Protein AF-A0A812L1E0-F1 (afdb_monomer)

Structure (mmCIF, N/CA/C/O backbone):
data_AF-A0A812L1E0-F1
#
_entry.id   AF-A0A812L1E0-F1
#
loop_
_atom_site.group_PDB
_atom_site.id
_atom_site.type_symbol
_atom_site.label_atom_id
_atom_site.label_alt_id
_atom_site.label_comp_id
_atom_site.label_asym_id
_atom_site.label_entity_id
_atom_site.label_seq_id
_atom_site.pdbx_PDB_ins_code
_atom_site.Cartn_x
_atom_site.Cartn_y
_atom_site.Cartn_z
_atom_site.occupancy
_atom_site.B_iso_or_equiv
_atom_site.auth_seq_id
_atom_site.auth_comp_id
_atom_site.auth_asym_id
_atom_site.auth_atom_id
_atom_site.pdbx_PDB_model_num
ATOM 1 N N . MET A 1 1 ? 11.751 -14.053 16.772 1.00 55.50 1 MET A N 1
ATOM 2 C CA . MET A 1 1 ? 11.252 -14.972 15.724 1.00 55.50 1 MET A CA 1
ATOM 3 C C . MET A 1 1 ? 11.144 -14.172 14.442 1.00 55.50 1 MET A C 1
ATOM 5 O O . MET A 1 1 ? 10.745 -13.019 14.531 1.00 55.50 1 MET A O 1
ATOM 9 N N . ALA A 1 2 ? 11.546 -14.727 13.298 1.00 67.12 2 ALA A N 1
ATOM 10 C CA . ALA A 1 2 ? 11.309 -14.060 12.019 1.00 67.12 2 ALA A CA 1
ATOM 11 C C . ALA A 1 2 ? 9.790 -14.006 11.755 1.00 67.12 2 ALA A C 1
ATOM 13 O O . ALA A 1 2 ? 9.117 -15.001 12.046 1.00 67.12 2 ALA A O 1
ATOM 14 N N . PRO A 1 3 ? 9.241 -12.879 11.268 1.00 76.25 3 PRO A N 1
ATOM 15 C CA . PRO A 1 3 ? 7.821 -12.790 10.948 1.00 76.25 3 PRO A CA 1
ATOM 16 C C . PRO A 1 3 ? 7.458 -13.806 9.857 1.00 76.25 3 PRO A C 1
ATOM 18 O O . PRO A 1 3 ? 8.212 -14.009 8.904 1.00 76.25 3 PRO A O 1
ATOM 21 N N . SER A 1 4 ? 6.320 -14.484 10.014 1.00 88.31 4 SER A N 1
ATOM 22 C CA . SER A 1 4 ? 5.841 -15.450 9.025 1.00 88.31 4 SER A CA 1
ATOM 23 C C . SER A 1 4 ? 5.121 -14.731 7.889 1.00 88.31 4 SER A C 1
ATOM 25 O O . SER A 1 4 ? 4.101 -14.082 8.117 1.00 88.31 4 SER A O 1
ATOM 27 N N . ILE A 1 5 ? 5.609 -14.909 6.666 1.00 92.44 5 ILE A N 1
ATOM 28 C CA . ILE A 1 5 ? 5.001 -14.340 5.463 1.00 92.44 5 ILE A CA 1
ATOM 29 C C . ILE A 1 5 ? 4.113 -15.408 4.827 1.00 92.44 5 ILE A C 1
ATOM 31 O O . ILE A 1 5 ? 4.592 -16.471 4.427 1.00 92.44 5 ILE A O 1
ATOM 35 N N . GLN A 1 6 ? 2.816 -15.132 4.732 1.00 94.75 6 GLN A N 1
ATOM 36 C CA . GLN A 1 6 ? 1.822 -16.046 4.181 1.00 94.75 6 GLN A CA 1
ATOM 37 C C . GLN A 1 6 ? 1.386 -15.587 2.789 1.00 94.75 6 GLN A C 1
ATOM 39 O O . GLN A 1 6 ? 0.880 -14.482 2.628 1.00 94.75 6 GLN A O 1
ATOM 44 N N . LEU A 1 7 ? 1.515 -16.459 1.789 1.00 95.12 7 LEU A N 1
ATOM 45 C CA . LEU A 1 7 ? 0.927 -16.260 0.463 1.00 95.12 7 LEU A CA 1
ATOM 46 C C . LEU A 1 7 ? -0.574 -16.594 0.519 1.00 95.12 7 LEU A C 1
ATOM 48 O O . LEU A 1 7 ? -0.937 -17.744 0.767 1.00 95.12 7 LEU A O 1
ATOM 52 N N . VAL A 1 8 ? -1.440 -15.597 0.323 1.00 95.69 8 VAL A N 1
ATOM 53 C CA . VAL A 1 8 ? -2.910 -15.721 0.454 1.00 95.69 8 VAL A CA 1
ATOM 54 C C . VAL A 1 8 ? -3.656 -15.693 -0.882 1.00 95.69 8 VAL A C 1
ATOM 56 O O . VAL A 1 8 ? -4.828 -16.055 -0.932 1.00 95.69 8 VAL A O 1
ATOM 59 N N . SER A 1 9 ? -2.989 -15.292 -1.965 1.00 96.25 9 SER A N 1
ATOM 60 C CA . SER A 1 9 ? -3.501 -15.371 -3.338 1.00 96.25 9 SER A CA 1
ATOM 61 C C . SER A 1 9 ? -2.362 -15.680 -4.303 1.00 96.25 9 SER A C 1
ATOM 63 O O . SER A 1 9 ? -1.223 -15.300 -4.040 1.00 96.25 9 SER A O 1
ATOM 65 N N . GLN A 1 10 ? -2.666 -16.368 -5.405 1.00 95.19 10 GLN A N 1
ATOM 66 C CA . GLN A 1 10 ? -1.715 -16.659 -6.487 1.00 95.19 10 GLN A CA 1
ATOM 67 C C . GLN A 1 10 ? -1.853 -15.690 -7.668 1.00 95.19 10 GLN A C 1
ATOM 69 O O . GLN A 1 10 ? -0.870 -15.447 -8.367 1.00 95.19 10 GLN A O 1
ATOM 74 N N . ASP A 1 11 ? -3.048 -15.129 -7.886 1.00 95.38 11 ASP A N 1
ATOM 75 C CA . ASP A 1 11 ? -3.291 -14.127 -8.923 1.00 95.38 11 ASP A CA 1
ATOM 76 C C . ASP A 1 11 ? -4.182 -12.971 -8.406 1.00 95.38 11 ASP A C 1
ATOM 78 O O . ASP A 1 11 ? -5.375 -13.175 -8.171 1.00 95.38 11 ASP A O 1
ATOM 82 N N . PRO A 1 12 ? -3.609 -11.774 -8.166 1.00 95.88 12 PRO A N 1
ATOM 83 C CA . PRO A 1 12 ? -2.172 -11.521 -8.165 1.00 95.88 12 PRO A CA 1
ATOM 84 C C . PRO A 1 12 ? -1.540 -12.304 -7.003 1.00 95.88 12 PRO A C 1
ATOM 86 O O . PRO A 1 12 ? -2.247 -12.793 -6.114 1.00 95.88 12 PRO A O 1
ATOM 89 N N . ARG A 1 13 ? -0.210 -12.435 -6.978 1.00 96.75 13 ARG A N 1
ATOM 90 C CA . ARG A 1 13 ? 0.431 -12.956 -5.769 1.00 96.75 13 ARG A CA 1
ATOM 91 C C . ARG A 1 13 ? 0.270 -11.912 -4.671 1.00 96.75 13 ARG A C 1
ATOM 93 O O . ARG A 1 13 ? 0.619 -10.749 -4.874 1.00 96.75 13 ARG A O 1
ATOM 100 N N . ILE A 1 14 ? -0.310 -12.329 -3.548 1.00 97.38 14 ILE A N 1
ATOM 101 C CA . ILE A 1 14 ? -0.577 -11.465 -2.394 1.00 97.38 14 ILE A CA 1
ATOM 102 C C . ILE A 1 14 ? 0.002 -12.134 -1.165 1.00 97.38 14 ILE A C 1
ATOM 104 O O . ILE A 1 14 ? -0.361 -13.266 -0.841 1.00 97.38 14 ILE A O 1
ATOM 108 N N . TRP A 1 15 ? 0.859 -11.413 -0.459 1.00 96.81 15 TRP A N 1
ATOM 109 C CA . TRP A 1 15 ? 1.434 -11.840 0.801 1.00 96.81 15 TRP A CA 1
ATOM 110 C C . TRP A 1 15 ? 0.885 -11.007 1.942 1.00 96.81 15 TRP A C 1
ATOM 112 O O . TRP A 1 15 ? 0.714 -9.794 1.834 1.00 96.81 15 TRP A O 1
ATOM 122 N N . VAL A 1 16 ? 0.639 -11.678 3.056 1.00 96.75 16 VAL A N 1
ATOM 123 C CA . VAL A 1 16 ? 0.281 -11.055 4.322 1.00 96.75 16 VAL A CA 1
ATOM 124 C C . VAL A 1 16 ? 1.344 -11.433 5.330 1.00 96.75 16 VAL A C 1
ATOM 126 O O . VAL A 1 16 ? 1.721 -12.600 5.443 1.00 96.75 16 VAL A O 1
ATOM 129 N N . THR A 1 17 ? 1.820 -10.443 6.065 1.00 95.62 17 THR A N 1
ATOM 130 C CA . THR A 1 17 ? 2.700 -10.663 7.202 1.00 95.62 17 THR A CA 1
ATOM 131 C C . THR A 1 17 ? 2.174 -9.878 8.390 1.00 95.62 17 THR A C 1
ATOM 133 O O . THR A 1 17 ? 1.859 -8.690 8.292 1.00 95.62 17 THR A O 1
ATOM 136 N N . ASP A 1 18 ? 2.032 -10.575 9.507 1.00 94.69 18 ASP A N 1
ATOM 137 C CA . ASP A 1 18 ? 1.671 -9.985 10.788 1.00 94.69 18 ASP A CA 1
ATOM 138 C C . ASP A 1 18 ? 2.951 -9.771 11.608 1.00 94.69 18 ASP A C 1
ATOM 140 O O . ASP A 1 18 ? 3.995 -10.363 11.324 1.00 94.69 18 ASP A O 1
ATOM 144 N N . ASP A 1 19 ? 2.885 -8.886 12.604 1.00 86.75 19 ASP A N 1
ATOM 145 C CA . ASP A 1 19 ? 3.955 -8.672 13.591 1.00 86.75 19 ASP A CA 1
ATOM 146 C C . ASP A 1 19 ? 5.323 -8.308 12.974 1.00 86.75 19 ASP A C 1
ATOM 148 O O . ASP A 1 19 ? 6.382 -8.502 13.569 1.00 86.75 19 ASP A O 1
ATOM 152 N N . SER A 1 20 ? 5.308 -7.754 11.757 1.00 87.19 20 SER A N 1
ATOM 153 C CA . SER A 1 20 ? 6.511 -7.296 11.049 1.00 87.19 20 SER A CA 1
ATOM 154 C C . SER A 1 20 ? 6.918 -5.882 11.440 1.00 87.19 20 SER A C 1
ATOM 156 O O . SER A 1 20 ? 7.953 -5.398 11.001 1.00 87.19 20 SER A O 1
ATOM 158 N N . VAL A 1 21 ? 6.133 -5.215 12.276 1.00 93.38 21 VAL A N 1
ATOM 159 C CA . VAL A 1 21 ? 6.397 -3.857 12.745 1.00 93.38 21 VAL A CA 1
ATOM 160 C C . VAL A 1 21 ? 6.570 -3.897 14.252 1.00 93.38 21 VAL A C 1
ATOM 162 O O . VAL A 1 21 ? 5.786 -4.548 14.945 1.00 93.38 21 VAL A O 1
ATOM 165 N N . SER A 1 22 ? 7.615 -3.240 14.758 1.00 94.31 22 S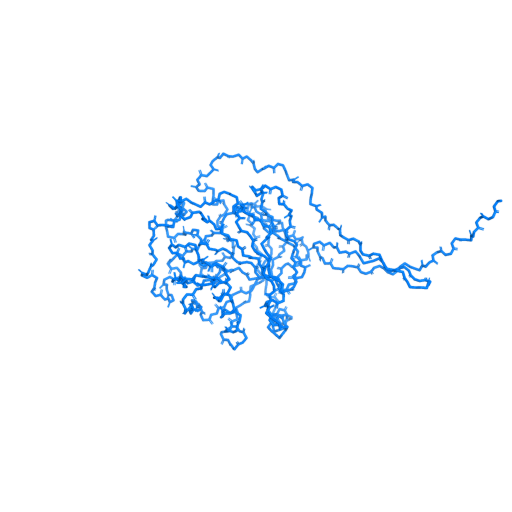ER A N 1
ATOM 166 C CA . SER A 1 22 ? 7.900 -3.238 16.189 1.00 94.31 22 SER A CA 1
ATOM 167 C C . SER A 1 22 ? 6.759 -2.572 16.961 1.00 94.31 22 SER A C 1
ATOM 169 O O . SER A 1 22 ? 6.139 -1.609 16.504 1.00 94.31 22 SER A O 1
ATOM 171 N N . ALA A 1 23 ? 6.469 -3.088 18.157 1.00 95.38 23 ALA A N 1
ATOM 172 C CA . ALA A 1 23 ? 5.446 -2.505 19.023 1.00 95.38 23 ALA A CA 1
ATOM 173 C C . ALA A 1 23 ? 5.760 -1.039 19.365 1.00 95.38 23 ALA A C 1
ATOM 175 O O . ALA A 1 23 ? 4.845 -0.230 19.477 1.00 95.38 23 ALA A O 1
ATOM 176 N N . GLU A 1 24 ? 7.048 -0.707 19.475 1.00 96.44 24 GLU A N 1
ATOM 177 C CA . GLU A 1 24 ? 7.538 0.647 19.722 1.00 96.44 24 GLU A CA 1
ATOM 178 C C . GLU A 1 24 ? 7.195 1.602 18.573 1.00 96.44 24 GLU A C 1
ATOM 180 O O . GLU A 1 24 ? 6.613 2.654 18.822 1.00 96.44 24 GLU A O 1
ATOM 185 N N . PHE A 1 25 ? 7.436 1.210 17.317 1.00 95.44 25 PHE A N 1
ATOM 186 C CA . PHE A 1 25 ? 7.059 2.028 16.160 1.00 95.44 25 PHE A CA 1
ATOM 187 C C . PHE A 1 25 ? 5.541 2.173 16.016 1.00 95.44 25 PHE A C 1
ATOM 189 O O . PHE A 1 25 ? 5.024 3.241 15.702 1.00 95.44 25 PHE A O 1
ATOM 196 N N . LEU A 1 26 ? 4.784 1.106 16.286 1.00 96.56 26 LEU A N 1
ATOM 197 C CA . LEU A 1 26 ? 3.323 1.194 16.290 1.00 96.56 26 LEU A CA 1
ATOM 198 C C . LEU A 1 26 ? 2.819 2.170 17.370 1.00 96.56 26 LEU A C 1
ATOM 200 O O . LEU A 1 26 ? 1.861 2.909 17.136 1.00 96.56 26 LEU A O 1
ATOM 204 N N . GLN A 1 27 ? 3.456 2.174 18.544 1.00 96.56 27 GLN A N 1
ATOM 205 C CA . GLN A 1 27 ? 3.115 3.068 19.647 1.00 96.56 27 GLN A CA 1
ATOM 206 C C . GLN A 1 27 ? 3.500 4.522 19.348 1.00 96.56 27 GLN A C 1
ATOM 208 O O . GLN A 1 27 ? 2.690 5.412 19.601 1.00 96.56 27 GLN A O 1
ATOM 213 N N . SER A 1 28 ? 4.673 4.769 18.758 1.00 95.31 28 SER A N 1
ATOM 214 C CA . SER A 1 28 ? 5.099 6.125 18.388 1.00 95.31 28 SER A CA 1
ATOM 215 C C . SER A 1 28 ? 4.136 6.765 17.385 1.00 95.31 28 SER A C 1
ATOM 217 O O . SER A 1 28 ? 3.755 7.927 17.543 1.00 95.31 28 SER A O 1
ATOM 219 N N . VAL A 1 29 ? 3.645 5.986 16.415 1.00 95.38 29 VAL A N 1
ATOM 220 C CA . VAL A 1 29 ? 2.605 6.438 15.485 1.00 95.38 29 VAL A CA 1
ATOM 221 C C . VAL A 1 29 ? 1.297 6.739 16.218 1.00 95.38 29 VAL A C 1
ATOM 223 O O . VAL A 1 29 ? 0.699 7.784 15.976 1.00 95.38 29 VAL A O 1
ATOM 226 N N . ASP A 1 30 ? 0.837 5.890 17.142 1.00 95.56 30 ASP A N 1
ATOM 227 C CA . ASP A 1 30 ? -0.365 6.205 17.930 1.00 95.56 30 ASP A CA 1
ATOM 228 C C . ASP A 1 30 ? -0.239 7.523 18.688 1.00 95.56 30 ASP A C 1
ATOM 230 O O . ASP A 1 30 ? -1.192 8.302 18.725 1.00 95.56 30 ASP A O 1
ATOM 234 N N . ASP A 1 31 ? 0.911 7.753 19.314 1.00 95.12 31 ASP A N 1
ATOM 235 C CA . ASP A 1 31 ? 1.132 8.923 20.152 1.00 95.12 31 ASP A CA 1
ATOM 236 C C . ASP A 1 31 ? 1.169 10.209 19.319 1.00 95.12 31 ASP A C 1
ATOM 238 O O . ASP A 1 31 ? 0.531 11.192 19.706 1.00 95.12 31 ASP A O 1
ATOM 242 N N . ALA A 1 32 ? 1.764 10.177 18.123 1.00 93.38 32 ALA A N 1
ATOM 243 C CA . ALA A 1 32 ? 1.719 11.295 17.177 1.00 93.38 32 ALA A CA 1
ATOM 244 C C . ALA A 1 32 ? 0.276 11.659 16.762 1.00 93.38 32 ALA A C 1
ATOM 246 O O . ALA A 1 32 ? -0.109 12.831 16.734 1.00 93.38 32 ALA A O 1
ATOM 247 N N . PHE A 1 33 ? -0.571 10.654 16.520 1.00 92.94 33 PHE A N 1
ATOM 248 C CA . PHE A 1 33 ? -1.984 10.858 16.176 1.00 92.94 33 PHE A CA 1
ATOM 249 C C . PHE A 1 33 ? -2.866 11.266 17.374 1.00 92.94 33 PHE A C 1
ATOM 251 O O . PHE A 1 33 ? -4.010 11.687 17.172 1.00 92.94 33 PHE A O 1
ATOM 258 N N . LYS A 1 34 ? -2.376 11.186 18.618 1.00 92.44 34 LYS A N 1
ATOM 259 C CA . LYS A 1 34 ? -3.068 11.760 19.789 1.00 92.44 34 LYS A CA 1
ATOM 260 C C . LYS A 1 34 ? -2.816 13.261 19.932 1.00 92.44 34 LYS A C 1
ATOM 262 O O . LYS A 1 34 ? -3.677 13.957 20.465 1.00 92.44 34 LYS A O 1
ATOM 267 N N . SER A 1 35 ? -1.657 13.756 19.493 1.00 84.81 35 SER A N 1
ATOM 268 C CA . SER A 1 35 ? -1.260 15.159 19.673 1.00 84.81 35 SER A CA 1
ATOM 269 C C . SER A 1 35 ? -1.752 16.112 18.580 1.00 84.81 35 SER A C 1
ATOM 271 O O . SER A 1 35 ? -1.919 17.297 18.856 1.00 84.81 35 SER A O 1
ATOM 273 N N . GLU A 1 36 ? -2.001 15.629 17.360 1.00 77.19 36 GLU A N 1
ATOM 274 C CA . GLU A 1 36 ? -2.308 16.479 16.200 1.00 77.19 36 GLU A CA 1
ATOM 275 C C . GLU A 1 36 ? -3.772 16.345 15.755 1.00 77.19 36 GLU A C 1
ATOM 277 O O . GLU A 1 36 ? -4.218 15.249 15.449 1.00 77.19 36 GLU A O 1
ATOM 282 N N . ASN A 1 37 ? -4.530 17.442 15.646 1.00 74.38 37 ASN A N 1
ATOM 283 C CA . ASN A 1 37 ? -5.971 17.407 15.312 1.00 74.38 37 ASN A CA 1
ATOM 284 C C . ASN A 1 37 ? -6.316 17.974 13.923 1.00 74.38 37 ASN A C 1
ATOM 286 O O . ASN A 1 37 ? -7.483 18.251 13.633 1.00 74.38 37 ASN A O 1
ATOM 290 N N . ARG A 1 38 ? -5.328 18.198 13.050 1.00 74.69 38 ARG A N 1
ATOM 291 C CA . ARG A 1 38 ? -5.593 18.716 11.702 1.00 74.69 38 ARG A CA 1
ATOM 292 C C . ARG A 1 38 ? -6.197 17.632 10.815 1.00 74.69 38 ARG A C 1
ATOM 294 O O . ARG A 1 38 ? -5.622 16.566 10.637 1.00 74.69 38 ARG A O 1
ATOM 301 N N . HIS A 1 39 ? -7.350 17.941 10.232 1.00 75.62 39 HIS A N 1
ATOM 302 C CA . HIS A 1 39 ? -8.021 17.096 9.252 1.00 75.62 39 HIS A CA 1
ATOM 303 C C . HIS A 1 39 ? -8.149 17.843 7.930 1.00 75.62 39 HIS A C 1
ATOM 305 O O . HIS A 1 39 ? -8.521 19.019 7.905 1.00 75.62 39 HIS A O 1
ATOM 311 N N . VAL A 1 40 ? -7.907 17.135 6.836 1.00 73.88 40 VAL A N 1
ATOM 312 C CA . VAL A 1 40 ? -8.260 17.561 5.487 1.00 73.88 40 VAL A CA 1
ATOM 313 C C . VAL A 1 40 ? -9.573 16.875 5.131 1.00 73.88 40 VAL A C 1
ATOM 315 O O . VAL A 1 40 ? -9.712 15.657 5.239 1.00 73.88 40 VAL A O 1
ATOM 318 N N . VAL A 1 41 ? -10.576 17.667 4.759 1.00 73.12 41 VAL A N 1
ATOM 319 C CA . VAL A 1 41 ? -11.850 17.143 4.263 1.00 73.12 41 VAL A CA 1
ATOM 320 C C . VAL A 1 41 ? -11.849 17.294 2.758 1.00 73.12 41 VAL A C 1
ATOM 322 O O . VAL A 1 41 ? -11.926 18.412 2.248 1.00 73.12 41 VAL A O 1
ATOM 325 N N . GLU A 1 42 ? -11.827 16.171 2.059 1.00 67.44 42 GLU A N 1
ATOM 326 C CA . GLU A 1 42 ? -11.909 16.146 0.610 1.00 67.44 42 GLU A CA 1
ATOM 327 C C . GLU A 1 42 ? -13.301 15.704 0.165 1.00 67.44 42 GLU A C 1
ATOM 329 O O . GLU A 1 42 ? -13.923 14.785 0.712 1.00 67.44 42 GLU A O 1
ATOM 334 N N . LYS A 1 43 ? -13.822 16.406 -0.841 1.00 64.62 43 LYS A N 1
ATOM 335 C CA . LYS A 1 43 ? -15.034 16.003 -1.548 1.00 64.62 43 LYS A CA 1
ATOM 336 C C . LYS A 1 43 ? -14.617 15.503 -2.912 1.00 64.62 43 LYS A C 1
ATOM 338 O O . LYS A 1 43 ? -14.321 16.300 -3.796 1.00 64.62 43 LYS A O 1
ATOM 343 N N . HIS A 1 44 ? -14.634 14.194 -3.078 1.00 61.12 44 HIS A N 1
ATOM 344 C CA . HIS A 1 44 ? -14.263 13.563 -4.326 1.00 61.12 44 HIS A CA 1
ATOM 345 C C . HIS A 1 44 ? -15.513 12.932 -4.947 1.00 61.12 44 HIS A C 1
ATOM 347 O O . HIS A 1 44 ? -16.135 12.083 -4.328 1.00 61.12 44 HIS A O 1
ATOM 353 N N . SER A 1 45 ? -15.945 13.358 -6.139 1.00 66.38 45 SER A N 1
ATOM 354 C CA . SER A 1 45 ? -17.136 12.795 -6.815 1.00 66.38 45 SER A CA 1
ATOM 355 C C . SER A 1 45 ? -18.417 12.761 -5.950 1.00 66.38 45 SER A C 1
ATOM 357 O O . SER A 1 45 ? -19.179 11.797 -5.960 1.00 66.38 45 SER A O 1
ATOM 359 N N . GLY A 1 46 ? -18.642 13.803 -5.138 1.00 71.38 46 GLY A N 1
ATOM 360 C CA . GLY A 1 46 ? -19.793 13.904 -4.222 1.00 71.38 46 GLY A CA 1
ATOM 361 C C . GLY A 1 46 ? -19.688 13.052 -2.949 1.00 71.38 46 GLY A C 1
ATOM 362 O O . GLY A 1 46 ? -20.504 13.199 -2.040 1.00 71.38 46 GLY A O 1
ATOM 363 N N . ARG A 1 47 ? -18.660 12.208 -2.852 1.00 74.06 47 ARG A N 1
ATOM 364 C CA . ARG A 1 47 ? -18.305 11.407 -1.683 1.00 74.06 47 ARG A CA 1
ATOM 365 C C . ARG A 1 47 ? -17.432 12.229 -0.731 1.00 74.06 47 ARG A C 1
ATOM 367 O O . ARG A 1 47 ? -16.547 12.965 -1.169 1.00 74.06 47 ARG A O 1
ATOM 374 N N . LYS A 1 48 ? -17.712 12.148 0.573 1.00 79.44 48 LYS A N 1
ATOM 375 C CA . LYS A 1 48 ? -16.935 12.836 1.614 1.00 79.44 48 LYS A CA 1
ATOM 376 C C . LYS A 1 48 ? -15.913 11.861 2.180 1.00 79.44 48 LYS A C 1
ATOM 378 O O . LYS A 1 48 ? -16.295 10.869 2.802 1.00 79.44 48 LYS A O 1
ATOM 383 N N . ILE A 1 49 ? -14.640 12.191 2.010 1.00 79.81 49 ILE A N 1
ATOM 384 C CA . ILE A 1 49 ? -13.532 11.496 2.656 1.00 79.81 49 ILE A CA 1
ATOM 385 C C . ILE A 1 49 ? -12.840 12.495 3.577 1.00 79.81 49 ILE A C 1
ATOM 387 O O . ILE A 1 49 ? -12.652 13.663 3.235 1.00 79.81 49 ILE A O 1
ATOM 391 N N . VAL A 1 50 ? -12.520 12.054 4.783 1.00 84.94 50 VAL A N 1
ATOM 392 C CA . VAL A 1 50 ? -11.735 12.832 5.732 1.00 84.94 50 VAL A CA 1
ATOM 393 C C . VAL A 1 50 ? -10.417 12.113 5.931 1.00 84.94 50 VAL A C 1
ATOM 395 O O . VAL A 1 50 ? -10.404 10.923 6.248 1.00 84.94 50 VAL A O 1
ATOM 398 N N . ALA A 1 51 ? -9.327 12.846 5.740 1.00 86.56 51 ALA A N 1
ATOM 399 C CA . ALA A 1 51 ? -7.978 12.360 5.947 1.00 86.56 51 ALA A CA 1
ATOM 400 C C . ALA A 1 51 ? -7.259 13.189 7.015 1.00 86.56 51 ALA A C 1
ATOM 402 O O . ALA A 1 51 ? -7.467 14.397 7.142 1.00 86.56 51 ALA A O 1
ATOM 403 N N . ARG A 1 52 ? -6.400 12.542 7.794 1.00 87.62 52 ARG A N 1
ATOM 404 C CA . ARG A 1 52 ? -5.411 13.180 8.664 1.00 87.62 52 ARG A CA 1
ATOM 405 C C . ARG A 1 52 ? -4.062 12.565 8.343 1.00 87.62 52 ARG A C 1
ATOM 407 O O . ARG A 1 52 ? -3.894 11.359 8.474 1.00 87.62 52 ARG A O 1
ATOM 414 N N . ASN A 1 53 ? -3.142 13.411 7.917 1.00 87.44 53 ASN A N 1
ATOM 415 C CA . ASN A 1 53 ? -1.844 13.045 7.378 1.00 87.44 53 ASN A CA 1
ATOM 416 C C . ASN A 1 53 ? -0.769 13.542 8.334 1.00 87.44 53 ASN A C 1
ATOM 418 O O . ASN A 1 53 ? -0.784 14.726 8.667 1.00 87.44 53 ASN A O 1
ATOM 422 N N . LEU A 1 54 ? 0.125 12.659 8.774 1.00 88.81 54 LEU A N 1
ATOM 423 C CA . LEU A 1 54 ? 1.281 13.026 9.586 1.00 88.81 54 LEU A CA 1
ATOM 424 C C . LEU A 1 54 ? 2.554 12.542 8.907 1.00 88.81 54 LEU A C 1
ATOM 426 O O . LEU A 1 54 ? 2.687 11.350 8.618 1.00 88.81 54 LEU A O 1
ATOM 430 N N . ASP A 1 55 ? 3.478 13.471 8.694 1.00 87.50 55 ASP A N 1
ATOM 431 C CA . ASP A 1 55 ? 4.840 13.171 8.285 1.00 87.50 55 ASP A CA 1
ATOM 432 C C . ASP A 1 55 ? 5.677 12.772 9.497 1.00 87.50 55 ASP A C 1
ATOM 434 O O . ASP A 1 55 ? 5.624 13.394 10.560 1.00 87.50 55 ASP A O 1
ATOM 438 N N . PHE A 1 56 ? 6.479 11.739 9.312 1.00 88.25 56 PHE A N 1
ATOM 439 C CA . PHE A 1 56 ? 7.420 11.239 10.298 1.00 88.25 56 PHE A CA 1
ATOM 440 C C . PHE A 1 56 ? 8.825 11.355 9.726 1.00 88.25 56 PHE A C 1
ATOM 442 O O . PHE A 1 56 ? 9.064 10.970 8.580 1.00 88.25 56 PHE A O 1
ATOM 449 N N . GLU A 1 57 ? 9.745 11.886 10.525 1.00 87.62 57 GLU A N 1
ATOM 450 C CA . GLU A 1 57 ? 11.154 11.995 10.159 1.00 87.62 57 GLU A CA 1
ATOM 451 C C . GLU A 1 57 ? 11.863 10.640 10.268 1.00 87.62 57 GLU A C 1
ATOM 453 O O . GLU A 1 57 ? 11.445 9.739 10.997 1.00 87.62 57 GLU A O 1
ATOM 458 N N . LYS A 1 58 ? 12.971 10.504 9.541 1.00 84.56 58 LYS A N 1
ATOM 459 C CA . LYS A 1 58 ? 13.859 9.346 9.625 1.00 84.56 58 LYS A CA 1
ATOM 460 C C . LYS A 1 58 ? 14.464 9.203 11.027 1.00 84.56 58 LYS A C 1
ATOM 462 O O . LYS A 1 58 ? 15.301 10.009 11.430 1.00 84.56 58 LYS A O 1
ATOM 467 N N . ASP A 1 59 ? 14.135 8.103 11.691 1.00 89.56 59 ASP A N 1
ATOM 468 C CA . ASP A 1 59 ? 14.745 7.641 12.938 1.00 89.56 59 ASP A CA 1
ATOM 469 C C . ASP A 1 59 ? 15.194 6.167 12.833 1.00 89.56 59 ASP A C 1
ATOM 471 O O . ASP A 1 59 ? 15.194 5.572 11.747 1.00 89.56 59 ASP A O 1
ATOM 475 N N . ASP A 1 60 ? 15.635 5.582 13.947 1.00 90.00 60 ASP A N 1
ATOM 476 C CA . ASP A 1 60 ? 16.100 4.190 13.990 1.00 90.00 60 ASP A CA 1
ATOM 477 C C . ASP A 1 60 ? 14.954 3.185 13.768 1.00 90.00 60 ASP A C 1
ATOM 479 O O . ASP A 1 60 ? 15.141 2.173 13.089 1.00 90.00 60 ASP A O 1
ATOM 483 N N . LEU A 1 61 ? 13.751 3.478 14.276 1.00 91.12 61 LEU A N 1
ATOM 484 C CA . LEU A 1 61 ? 12.577 2.610 14.128 1.00 91.12 61 LEU A CA 1
ATOM 485 C C . LEU A 1 61 ? 12.102 2.556 12.672 1.00 91.12 61 LEU A C 1
ATOM 487 O O . LEU A 1 61 ? 11.727 1.501 12.153 1.00 91.12 61 LEU A O 1
ATOM 491 N N . TRP A 1 62 ? 12.160 3.693 11.988 1.00 89.00 62 TRP A N 1
ATOM 492 C CA . TRP A 1 62 ? 11.897 3.798 10.565 1.00 89.00 62 TRP A CA 1
ATOM 493 C C . TRP A 1 62 ? 12.927 3.032 9.733 1.00 89.00 62 TRP A C 1
ATOM 495 O O . TRP A 1 62 ? 12.550 2.300 8.814 1.00 89.00 62 TRP A O 1
ATOM 505 N N . GLN A 1 63 ? 14.219 3.150 10.060 1.00 89.69 63 GLN A N 1
ATOM 506 C CA . GLN A 1 63 ? 15.271 2.395 9.371 1.00 89.69 63 GLN A CA 1
ATOM 507 C C . GLN A 1 63 ? 15.058 0.888 9.526 1.00 89.69 63 GLN A C 1
ATOM 509 O O . GLN A 1 63 ? 15.170 0.156 8.542 1.00 89.69 63 GLN A O 1
ATOM 514 N N . GLU A 1 64 ? 14.685 0.430 10.724 1.00 91.25 64 GLU A N 1
ATOM 515 C CA . GLU A 1 64 ? 14.343 -0.973 10.973 1.00 91.25 64 GLU A CA 1
ATOM 516 C C . GLU A 1 64 ? 13.175 -1.436 10.088 1.00 91.25 64 GLU A C 1
ATOM 518 O O . GLU A 1 64 ? 13.263 -2.490 9.449 1.00 91.25 64 GLU A O 1
ATOM 523 N N . LEU A 1 65 ? 12.092 -0.651 10.014 1.00 92.31 65 LEU A N 1
ATOM 524 C CA . LEU A 1 65 ? 10.926 -0.980 9.193 1.00 92.31 65 LEU A CA 1
ATOM 525 C C . LEU A 1 65 ? 11.294 -1.107 7.710 1.00 92.31 65 LEU A C 1
ATOM 527 O O . LEU A 1 65 ? 10.943 -2.102 7.074 1.00 92.31 65 LEU A O 1
ATOM 531 N N . PHE A 1 66 ? 11.992 -0.120 7.150 1.00 91.69 66 PHE A N 1
ATOM 532 C CA . PHE A 1 66 ? 12.318 -0.112 5.722 1.00 91.69 66 PHE A CA 1
ATOM 533 C C . PHE A 1 66 ? 13.378 -1.145 5.350 1.00 91.69 66 PHE A C 1
ATOM 535 O O . PHE A 1 66 ? 13.261 -1.758 4.289 1.00 91.69 66 PHE A O 1
ATOM 542 N N . GLN A 1 67 ? 14.343 -1.418 6.233 1.00 90.69 67 GLN A N 1
ATOM 543 C CA . GLN A 1 67 ? 15.257 -2.544 6.047 1.00 90.69 67 GLN A CA 1
ATOM 544 C C . GLN A 1 67 ? 14.478 -3.859 5.992 1.00 90.69 67 GLN A C 1
ATOM 546 O O . GLN A 1 67 ? 14.678 -4.663 5.086 1.00 90.69 67 GLN A O 1
ATOM 551 N N . ARG A 1 68 ? 13.516 -4.054 6.899 1.00 91.25 68 ARG A N 1
ATOM 552 C CA . ARG A 1 68 ? 12.681 -5.256 6.896 1.00 91.25 68 ARG A CA 1
ATOM 553 C C . ARG A 1 68 ? 11.835 -5.370 5.630 1.00 91.25 68 ARG A C 1
ATOM 555 O O . ARG A 1 68 ? 11.722 -6.462 5.085 1.00 91.25 68 ARG A O 1
ATOM 562 N N . ILE A 1 69 ? 11.265 -4.271 5.138 1.00 93.06 69 ILE A N 1
ATOM 563 C CA . ILE A 1 69 ? 10.533 -4.261 3.861 1.00 93.06 69 ILE A CA 1
ATOM 564 C C . ILE A 1 69 ? 11.466 -4.626 2.702 1.00 93.06 69 ILE A C 1
ATOM 566 O O . ILE A 1 69 ? 11.092 -5.451 1.870 1.00 93.06 69 ILE A O 1
ATOM 570 N N . SER A 1 70 ? 12.675 -4.058 2.669 1.00 92.19 70 SER A N 1
ATOM 571 C CA . SER A 1 70 ? 13.704 -4.387 1.678 1.00 92.19 70 SER A CA 1
ATOM 572 C C . SER A 1 70 ? 14.034 -5.878 1.688 1.00 92.19 70 SER A C 1
ATOM 574 O O . SER A 1 70 ? 14.052 -6.504 0.629 1.00 92.19 70 SER A O 1
ATOM 576 N N . ASP A 1 71 ? 14.239 -6.459 2.871 1.00 90.44 71 ASP A N 1
ATOM 577 C CA . ASP A 1 71 ? 14.566 -7.877 3.035 1.00 90.44 71 ASP A CA 1
ATOM 578 C C . ASP A 1 71 ? 13.412 -8.779 2.570 1.00 90.44 71 ASP A C 1
ATOM 580 O O . ASP A 1 71 ? 13.629 -9.739 1.828 1.00 90.44 71 ASP A O 1
ATOM 584 N N . ILE A 1 72 ? 12.171 -8.450 2.954 1.00 91.62 72 ILE A N 1
ATOM 585 C CA . ILE A 1 72 ? 10.958 -9.170 2.526 1.00 91.62 72 ILE A CA 1
ATOM 586 C C . ILE A 1 72 ? 10.828 -9.139 1.003 1.00 91.62 72 ILE A C 1
ATOM 588 O O . ILE A 1 72 ? 10.579 -10.173 0.374 1.00 91.62 72 ILE A O 1
ATOM 592 N N . CYS A 1 73 ? 11.025 -7.957 0.422 1.00 92.44 73 CYS A N 1
ATOM 593 C CA . CYS A 1 73 ? 10.942 -7.730 -1.012 1.00 92.44 73 CYS A CA 1
ATOM 594 C C . CYS A 1 73 ? 12.196 -8.192 -1.763 1.00 92.44 73 CYS A C 1
ATOM 596 O O . CYS A 1 73 ? 12.241 -8.019 -2.969 1.00 92.44 73 CYS A O 1
ATOM 598 N N . GLY A 1 74 ? 13.219 -8.752 -1.108 1.00 92.31 74 GLY A N 1
ATOM 599 C CA . GLY A 1 74 ? 14.433 -9.219 -1.783 1.00 92.31 74 GLY A CA 1
ATOM 600 C C . GLY A 1 74 ? 15.161 -8.125 -2.575 1.00 92.31 74 GLY A C 1
ATOM 601 O O . GLY A 1 74 ? 15.644 -8.388 -3.678 1.00 92.31 74 GLY A O 1
ATOM 602 N N . LEU A 1 75 ? 15.208 -6.896 -2.054 1.00 91.19 75 LEU A N 1
ATOM 603 C CA . LEU A 1 75 ? 15.825 -5.762 -2.744 1.00 91.19 75 LEU A CA 1
ATOM 604 C C . LEU A 1 75 ? 17.319 -5.621 -2.422 1.00 91.19 75 LEU A C 1
ATOM 606 O O . LEU A 1 75 ? 17.758 -5.833 -1.291 1.00 91.19 75 LEU A O 1
ATOM 610 N N . GLU A 1 76 ? 18.112 -5.238 -3.424 1.00 87.31 76 GLU A N 1
ATOM 611 C CA . GLU A 1 76 ? 19.544 -4.968 -3.262 1.00 87.31 76 GLU A CA 1
ATOM 612 C C . GLU A 1 76 ? 19.766 -3.607 -2.601 1.00 87.31 76 GLU A C 1
ATOM 614 O O . GLU A 1 76 ? 19.549 -2.573 -3.232 1.00 87.31 76 GLU A O 1
ATOM 619 N N . GLY A 1 77 ? 20.233 -3.610 -1.346 1.00 69.31 77 GLY A N 1
ATOM 620 C CA . GLY A 1 77 ? 20.700 -2.401 -0.662 1.00 69.31 77 GLY A CA 1
ATOM 621 C C . GLY A 1 77 ? 19.692 -1.253 -0.699 1.00 69.31 77 GLY A C 1
ATOM 622 O O . GLY A 1 77 ? 20.112 -0.105 -0.838 1.00 69.31 77 GLY A O 1
ATOM 623 N N . ALA A 1 78 ? 18.387 -1.560 -0.653 1.00 61.66 78 ALA A N 1
ATOM 624 C CA . ALA A 1 78 ? 17.359 -0.555 -0.867 1.00 61.66 78 ALA A CA 1
ATOM 625 C C . ALA A 1 78 ? 17.457 0.506 0.223 1.00 61.66 78 ALA A C 1
ATOM 627 O O . ALA A 1 78 ? 17.166 0.267 1.395 1.00 61.66 78 ALA A O 1
ATOM 628 N N . VAL A 1 79 ? 17.878 1.697 -0.189 1.00 61.25 79 VAL A N 1
ATOM 629 C CA . VAL A 1 79 ? 17.793 2.878 0.648 1.00 61.25 79 VAL A CA 1
ATOM 630 C C . VAL A 1 79 ? 16.374 3.413 0.473 1.00 61.25 79 VAL A C 1
ATOM 632 O O . VAL A 1 79 ? 15.949 3.630 -0.664 1.00 61.25 79 VAL A O 1
ATOM 635 N N . PRO A 1 80 ? 15.599 3.579 1.553 1.00 65.19 80 PRO A N 1
ATOM 636 C CA . PRO A 1 80 ? 14.324 4.270 1.462 1.00 65.19 80 PRO A CA 1
ATOM 637 C C . PRO A 1 80 ? 14.478 5.647 0.813 1.00 65.19 80 PRO A C 1
ATOM 639 O O . PRO A 1 80 ? 15.327 6.437 1.222 1.00 65.19 80 PRO A O 1
ATOM 642 N N . HIS A 1 81 ? 13.618 5.913 -0.171 1.00 65.19 81 HIS A N 1
ATOM 643 C CA . HIS A 1 81 ? 13.702 7.074 -1.053 1.00 65.19 81 HIS A CA 1
ATOM 644 C C . HIS A 1 81 ? 13.531 8.427 -0.336 1.00 65.19 81 HIS A C 1
ATOM 646 O O . HIS A 1 81 ? 14.109 9.445 -0.710 1.00 65.19 81 HIS A O 1
ATOM 652 N N . HIS A 1 82 ? 12.697 8.470 0.703 1.00 66.31 82 HIS A N 1
ATOM 653 C CA . HIS A 1 82 ? 12.322 9.729 1.334 1.00 66.31 82 HIS A CA 1
ATOM 654 C C . HIS A 1 82 ? 12.965 9.900 2.707 1.00 66.31 82 HIS A C 1
ATOM 656 O O . HIS A 1 82 ? 13.124 8.953 3.471 1.00 66.31 82 HIS A O 1
ATOM 662 N N . ARG A 1 83 ? 13.280 11.157 3.042 1.00 68.56 83 ARG A N 1
ATOM 663 C CA . ARG A 1 83 ? 13.672 11.551 4.406 1.00 68.56 83 ARG A CA 1
ATOM 664 C C . ARG A 1 83 ? 12.530 11.396 5.406 1.00 68.56 83 ARG A C 1
ATOM 666 O O . ARG A 1 83 ? 12.802 11.209 6.586 1.00 68.56 83 ARG A O 1
ATOM 673 N N . ASN A 1 84 ? 11.298 11.471 4.906 1.00 76.00 84 ASN A N 1
ATOM 674 C CA . ASN A 1 84 ? 10.080 11.386 5.686 1.00 76.00 84 ASN A CA 1
ATOM 675 C C . ASN A 1 84 ? 9.134 10.358 5.064 1.00 76.00 84 ASN A C 1
ATOM 677 O O . ASN A 1 84 ? 9.195 10.087 3.866 1.00 76.00 84 ASN A O 1
ATOM 681 N N . PHE A 1 85 ? 8.225 9.822 5.858 1.00 84.94 85 PHE A N 1
ATOM 682 C CA . PHE A 1 85 ? 7.109 9.018 5.372 1.00 84.94 85 PHE A CA 1
ATOM 683 C C . PHE A 1 85 ? 5.816 9.556 5.958 1.00 84.94 85 PHE A C 1
ATOM 685 O O . PHE A 1 85 ? 5.820 10.128 7.048 1.00 84.94 85 PHE A O 1
ATOM 692 N N . MET A 1 86 ? 4.716 9.344 5.246 1.00 88.00 86 MET A N 1
ATOM 693 C CA . MET A 1 86 ? 3.416 9.811 5.686 1.00 88.00 86 MET A CA 1
ATOM 694 C C . MET A 1 86 ? 2.554 8.646 6.139 1.00 88.00 86 MET A C 1
ATOM 696 O O . MET A 1 86 ? 2.288 7.713 5.383 1.00 88.00 86 MET A O 1
ATOM 700 N N . VAL A 1 87 ? 2.077 8.722 7.375 1.00 91.88 87 VAL A N 1
ATOM 701 C CA . VAL A 1 87 ? 0.985 7.869 7.838 1.00 91.88 87 VAL A CA 1
ATOM 702 C C . VAL A 1 87 ? -0.306 8.657 7.712 1.00 91.88 87 VAL A C 1
ATOM 704 O O . VAL A 1 87 ? -0.363 9.841 8.055 1.00 91.88 87 VAL A O 1
ATOM 707 N N . THR A 1 88 ? -1.360 7.978 7.278 1.00 91.25 88 THR A N 1
ATOM 708 C CA . THR A 1 88 ? -2.667 8.590 7.077 1.00 91.25 88 THR A CA 1
ATOM 709 C C . THR A 1 88 ? -3.739 7.860 7.854 1.00 91.25 88 THR A C 1
ATOM 711 O O . THR A 1 88 ? -3.865 6.638 7.795 1.00 91.25 88 THR A O 1
ATOM 714 N N . GLU A 1 89 ? -4.560 8.629 8.555 1.00 92.50 89 GLU A N 1
ATOM 715 C CA . GLU A 1 89 ? -5.890 8.210 8.958 1.00 92.50 89 GLU A CA 1
ATOM 716 C C . GLU A 1 89 ? -6.916 8.630 7.923 1.00 92.50 89 GLU A C 1
ATOM 718 O O . GLU A 1 89 ? -6.996 9.805 7.582 1.00 92.50 89 GLU A O 1
ATOM 723 N N . VAL A 1 90 ? -7.741 7.690 7.480 1.00 89.62 90 VAL A N 1
ATOM 724 C CA . VAL A 1 90 ? -8.806 7.924 6.509 1.00 89.62 90 VAL A CA 1
ATOM 725 C C . VAL A 1 90 ? -10.124 7.335 7.000 1.00 89.62 90 VAL A C 1
ATOM 727 O O . VAL A 1 90 ? -10.174 6.217 7.515 1.00 89.62 90 VAL A O 1
ATOM 730 N N . TYR A 1 91 ? -11.204 8.094 6.850 1.00 88.56 91 TYR A N 1
ATOM 731 C CA . TYR A 1 91 ? -12.575 7.645 7.084 1.00 88.56 91 TYR A CA 1
ATOM 732 C C . TYR A 1 91 ? -13.551 8.386 6.173 1.00 88.56 91 TYR A C 1
ATOM 734 O O . TYR A 1 91 ? -13.228 9.418 5.583 1.00 88.56 91 TYR A O 1
ATOM 742 N N . GLY A 1 92 ? -14.762 7.856 6.052 1.00 86.19 92 GLY A N 1
ATOM 743 C CA . GLY A 1 92 ? -15.786 8.375 5.155 1.00 86.19 92 GLY A CA 1
ATOM 744 C C . GLY A 1 92 ? -16.275 7.312 4.187 1.00 86.19 92 GLY A C 1
ATOM 745 O O . GLY A 1 92 ? -16.258 6.116 4.478 1.00 86.19 92 GLY A O 1
ATOM 746 N N . SER A 1 93 ? -16.729 7.762 3.025 1.00 76.94 93 SER A N 1
ATOM 747 C CA . SER A 1 93 ? -17.168 6.874 1.950 1.00 76.94 93 SER A CA 1
ATOM 748 C C . SER A 1 93 ? -15.995 6.073 1.381 1.00 76.94 93 SER A C 1
ATOM 750 O O . SER A 1 93 ? -14.919 6.631 1.175 1.00 76.94 93 SER A O 1
ATOM 752 N N . GLY A 1 94 ? -16.221 4.788 1.100 1.00 71.50 94 GLY A N 1
ATOM 753 C CA . GLY A 1 94 ? -15.211 3.879 0.556 1.00 71.50 94 GLY A CA 1
ATOM 754 C C . GLY A 1 94 ? -14.549 4.358 -0.742 1.00 71.50 94 GLY A C 1
A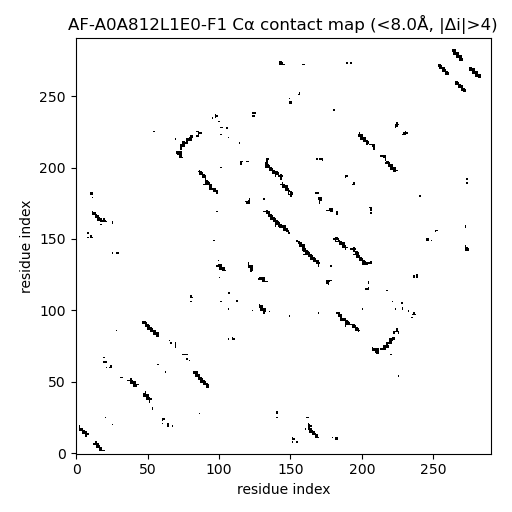TOM 755 O O . GLY A 1 94 ? -15.065 5.224 -1.459 1.00 71.50 94 GLY A O 1
ATOM 756 N N . GLN A 1 95 ? -13.398 3.757 -1.032 1.00 78.38 95 GLN A N 1
ATOM 757 C CA . GLN A 1 95 ? -12.613 4.011 -2.237 1.00 78.38 95 GLN A CA 1
ATOM 758 C C . GLN A 1 95 ? -13.165 3.222 -3.428 1.00 78.38 95 GLN A C 1
ATOM 760 O O . GLN A 1 95 ? -13.678 2.115 -3.258 1.00 78.38 95 GLN A O 1
ATOM 765 N N . ASP A 1 96 ? -13.037 3.771 -4.634 1.00 82.19 96 ASP A N 1
ATOM 766 C CA . ASP A 1 96 ? -13.294 3.006 -5.854 1.00 82.19 96 ASP A CA 1
ATOM 767 C C . ASP A 1 96 ? -12.129 2.047 -6.154 1.00 82.19 96 ASP A C 1
ATOM 769 O O . ASP A 1 96 ? -10.994 2.236 -5.704 1.00 82.19 96 ASP A O 1
ATOM 773 N N . ALA A 1 97 ? -12.424 0.983 -6.901 1.00 88.00 97 ALA A N 1
ATOM 774 C CA . ALA A 1 97 ? -11.422 0.008 -7.306 1.00 88.00 97 ALA A CA 1
ATOM 775 C C . ALA A 1 97 ? -10.414 0.641 -8.279 1.00 88.00 97 ALA A C 1
ATOM 777 O O . ALA A 1 97 ? -10.813 1.216 -9.290 1.00 88.00 97 ALA A O 1
ATOM 778 N N . HIS A 1 98 ? -9.123 0.517 -7.985 1.00 88.81 98 HIS A N 1
ATOM 779 C CA . HIS A 1 98 ? -8.032 1.140 -8.735 1.00 88.81 98 HIS A CA 1
ATOM 780 C C . HIS A 1 98 ? -6.757 0.287 -8.670 1.00 88.81 98 HIS A C 1
ATOM 782 O O . HIS A 1 98 ? -6.703 -0.728 -7.975 1.00 88.81 98 HIS A O 1
ATOM 788 N N . VAL A 1 99 ? -5.736 0.695 -9.420 1.00 91.69 99 VAL A N 1
ATOM 789 C CA . VAL A 1 99 ? -4.358 0.203 -9.296 1.00 91.69 99 VAL A CA 1
ATOM 790 C C . VAL A 1 99 ? -3.500 1.376 -8.827 1.00 91.69 99 VAL A C 1
ATOM 792 O O . VAL A 1 99 ? -3.719 2.508 -9.273 1.00 91.69 99 VAL A O 1
ATOM 795 N N . ASP A 1 100 ? -2.553 1.120 -7.927 1.00 91.12 100 ASP A N 1
ATOM 796 C CA . ASP A 1 100 ? -1.666 2.165 -7.410 1.00 91.12 100 ASP A CA 1
ATOM 797 C C . ASP A 1 100 ? -0.809 2.757 -8.526 1.00 91.12 100 ASP A C 1
ATOM 799 O O . ASP A 1 100 ? -0.428 2.064 -9.470 1.00 91.12 100 ASP A O 1
ATOM 803 N N . HIS A 1 101 ? -0.486 4.040 -8.401 1.00 89.69 101 HIS A N 1
ATOM 804 C CA . HIS A 1 101 ? 0.447 4.725 -9.287 1.00 89.69 101 HIS A CA 1
ATOM 805 C C . HIS A 1 101 ? 1.445 5.534 -8.456 1.00 89.69 101 HIS A C 1
ATOM 807 O O . HIS A 1 101 ? 1.116 6.023 -7.378 1.00 89.69 101 HIS A O 1
ATOM 813 N N . ALA A 1 102 ? 2.655 5.681 -8.982 1.00 88.12 102 ALA A N 1
ATOM 814 C CA . ALA A 1 102 ? 3.709 6.534 -8.455 1.00 88.12 102 ALA A CA 1
ATOM 815 C C . ALA A 1 102 ? 4.045 7.600 -9.493 1.00 88.12 102 ALA A C 1
ATOM 817 O O . ALA A 1 102 ? 4.299 7.252 -10.650 1.00 88.12 102 ALA A O 1
ATOM 818 N N . ASN A 1 103 ? 4.094 8.871 -9.102 1.00 87.69 103 ASN A N 1
ATOM 819 C CA . ASN A 1 103 ? 4.676 9.896 -9.961 1.00 87.69 103 ASN A CA 1
ATOM 820 C C . ASN A 1 103 ? 6.208 9.800 -9.929 1.00 87.69 103 ASN A C 1
ATOM 822 O O . ASN A 1 103 ? 6.846 10.118 -8.925 1.00 87.69 103 ASN A O 1
ATOM 826 N N . VAL A 1 104 ? 6.820 9.368 -11.033 1.00 88.06 104 VAL A N 1
ATOM 827 C CA . VAL A 1 104 ? 8.270 9.161 -11.085 1.00 88.06 104 VAL A CA 1
ATOM 828 C C . VAL A 1 104 ? 9.069 10.459 -11.023 1.00 88.06 104 VAL A C 1
ATOM 830 O O . VAL A 1 104 ? 10.253 10.389 -10.720 1.00 88.06 104 VAL A O 1
ATOM 833 N N . ASP A 1 105 ? 8.472 11.625 -11.283 1.00 86.06 105 ASP A N 1
ATOM 834 C CA . ASP A 1 105 ? 9.153 12.914 -11.101 1.00 86.06 105 ASP A CA 1
ATOM 835 C C . ASP A 1 105 ? 9.276 13.285 -9.619 1.00 86.06 105 ASP A C 1
ATOM 837 O O . ASP A 1 105 ? 10.336 13.737 -9.181 1.00 86.06 105 ASP A O 1
ATOM 841 N N . ASP A 1 106 ? 8.237 13.016 -8.826 1.00 81.31 106 ASP A N 1
ATOM 842 C CA . ASP A 1 106 ? 8.265 13.232 -7.374 1.00 81.31 106 ASP A CA 1
ATOM 843 C C . ASP A 1 106 ? 9.232 12.274 -6.685 1.00 81.31 106 ASP A C 1
ATOM 845 O O . ASP A 1 106 ? 9.921 12.649 -5.730 1.00 81.31 106 ASP A O 1
ATOM 849 N N . VAL A 1 107 ? 9.327 11.053 -7.217 1.00 81.50 107 VAL A N 1
ATOM 850 C CA . VAL A 1 107 ? 10.364 10.102 -6.833 1.00 81.50 107 VAL A CA 1
ATOM 851 C C . VAL A 1 107 ? 11.735 10.608 -7.313 1.00 81.50 107 VAL A C 1
ATOM 853 O O . VAL A 1 107 ? 12.617 10.832 -6.509 1.00 81.50 107 VAL A O 1
ATOM 856 N N . ALA A 1 108 ? 11.950 10.937 -8.584 1.00 81.31 108 ALA A N 1
ATOM 857 C CA . ALA A 1 108 ? 13.268 11.384 -9.064 1.00 81.31 108 ALA A CA 1
ATOM 858 C C . ALA A 1 108 ? 13.822 12.650 -8.369 1.00 81.31 108 ALA A C 1
ATOM 860 O O . ALA A 1 108 ? 15.027 12.900 -8.405 1.00 81.31 108 ALA A O 1
ATOM 861 N N . ALA A 1 109 ? 12.967 13.465 -7.741 1.00 74.94 109 ALA A N 1
ATOM 862 C CA . ALA A 1 109 ? 13.384 14.649 -6.993 1.00 74.94 109 ALA A CA 1
ATOM 863 C C . ALA A 1 109 ? 14.218 14.338 -5.731 1.00 74.94 109 ALA A C 1
ATOM 865 O O . ALA A 1 109 ? 14.880 15.246 -5.219 1.00 74.94 109 ALA A O 1
ATOM 866 N N . GLY A 1 110 ? 14.156 13.110 -5.201 1.00 66.81 110 GLY A N 1
ATOM 867 C CA . GLY A 1 110 ? 14.913 12.675 -4.021 1.00 66.81 110 GLY A CA 1
ATOM 868 C C . GLY A 1 110 ? 16.195 11.919 -4.367 1.00 66.81 110 GLY A C 1
ATOM 869 O O . GLY A 1 110 ? 17.253 12.282 -3.855 1.00 66.81 110 GLY A O 1
ATOM 870 N N . ASP A 1 111 ? 16.106 10.939 -5.272 1.00 69.69 111 ASP A N 1
ATOM 871 C CA . ASP A 1 111 ? 17.226 10.104 -5.720 1.00 69.69 111 ASP A CA 1
ATOM 872 C C . ASP A 1 111 ? 17.210 9.863 -7.244 1.00 69.69 111 ASP A C 1
ATOM 874 O O . ASP A 1 111 ? 16.141 9.793 -7.858 1.00 69.69 111 ASP A O 1
ATOM 878 N N . PRO A 1 112 ? 18.379 9.642 -7.882 1.00 77.75 112 PRO A N 1
ATOM 879 C CA . PRO A 1 112 ? 18.439 9.245 -9.284 1.00 77.75 112 PRO A CA 1
ATOM 880 C C . PRO A 1 112 ? 17.778 7.878 -9.506 1.00 77.75 112 PRO A C 1
ATOM 882 O O . PRO A 1 112 ? 18.279 6.836 -9.075 1.00 77.75 112 PRO A O 1
ATOM 885 N N . ILE A 1 113 ? 16.679 7.866 -10.256 1.00 87.00 113 ILE A N 1
ATOM 886 C CA . ILE A 1 113 ? 15.988 6.643 -10.693 1.00 87.00 113 ILE A CA 1
ATOM 887 C C . ILE A 1 113 ? 16.501 6.126 -12.044 1.00 87.00 113 ILE A C 1
ATOM 889 O O . ILE A 1 113 ? 15.789 5.416 -12.744 1.00 87.00 113 I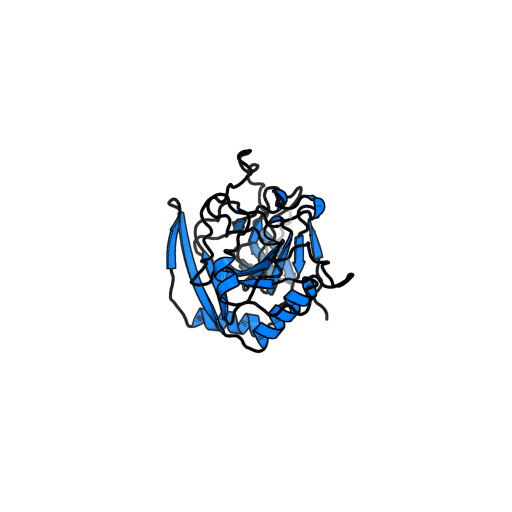LE A O 1
ATOM 893 N N . ASP A 1 114 ? 17.752 6.429 -12.404 1.00 89.06 114 ASP A N 1
ATOM 894 C CA . ASP A 1 114 ? 18.369 6.087 -13.702 1.00 89.06 114 ASP A CA 1
ATOM 895 C C . ASP A 1 114 ? 18.387 4.581 -14.002 1.00 89.06 114 ASP A C 1
ATOM 897 O O . ASP A 1 114 ? 18.572 4.155 -15.141 1.00 89.06 114 ASP A O 1
ATOM 901 N N . PHE A 1 115 ? 18.223 3.749 -12.971 1.00 91.06 115 PHE A N 1
ATOM 902 C CA . PHE A 1 115 ? 18.127 2.304 -13.134 1.00 91.06 115 PHE A CA 1
ATOM 903 C C . PHE A 1 115 ? 16.767 1.849 -13.670 1.00 91.06 115 PHE A C 1
ATOM 905 O O . PHE A 1 115 ? 16.672 0.722 -14.154 1.00 91.06 115 PHE A O 1
ATOM 912 N N . LEU A 1 116 ? 15.720 2.664 -13.526 1.00 93.50 116 LEU A N 1
ATOM 913 C CA . LEU A 1 116 ? 14.350 2.299 -13.855 1.00 93.50 116 LEU A CA 1
ATOM 914 C C . LEU A 1 116 ? 14.130 2.397 -15.369 1.00 93.50 116 LEU A C 1
ATOM 916 O O . LEU A 1 116 ? 14.193 3.466 -15.971 1.00 93.50 116 LEU A O 1
ATOM 920 N N . ASP A 1 117 ? 13.835 1.261 -15.985 1.00 95.44 117 ASP A N 1
ATOM 921 C CA . ASP A 1 117 ? 13.471 1.157 -17.389 1.00 95.44 117 ASP A CA 1
ATOM 922 C C . ASP A 1 117 ? 11.976 1.444 -17.543 1.00 95.44 117 ASP A C 1
ATOM 924 O O . ASP A 1 117 ? 11.120 0.588 -17.294 1.00 95.44 117 ASP A O 1
ATOM 928 N N . MET A 1 118 ? 11.665 2.665 -17.975 1.00 94.56 118 MET A N 1
ATOM 929 C CA . MET A 1 118 ? 10.290 3.124 -18.183 1.00 94.56 118 MET A CA 1
ATOM 930 C C . MET A 1 118 ? 9.533 2.301 -19.233 1.00 94.56 118 MET A C 1
ATOM 932 O O . MET A 1 118 ? 8.309 2.246 -19.180 1.00 94.56 118 MET A O 1
ATOM 936 N N . THR A 1 119 ? 10.219 1.607 -20.151 1.00 95.50 119 THR A N 1
ATOM 937 C CA . THR A 1 119 ? 9.555 0.742 -21.146 1.00 95.50 119 THR A CA 1
ATOM 938 C C . THR A 1 119 ? 8.952 -0.521 -20.525 1.00 95.50 119 THR A C 1
ATOM 940 O O . THR A 1 119 ? 8.131 -1.196 -21.148 1.00 95.50 119 THR A O 1
ATOM 943 N N . ARG A 1 120 ? 9.329 -0.828 -19.279 1.00 96.25 120 ARG A N 1
ATOM 944 C CA . ARG A 1 120 ? 8.857 -1.981 -18.502 1.00 96.25 120 ARG A CA 1
ATOM 945 C C . ARG A 1 120 ? 7.803 -1.623 -17.455 1.00 96.25 120 ARG A C 1
ATOM 947 O O . ARG A 1 120 ? 7.325 -2.525 -16.760 1.00 96.25 120 ARG A O 1
ATOM 954 N N . GLN A 1 121 ? 7.453 -0.343 -17.337 1.00 95.75 121 GLN A N 1
ATOM 955 C CA . GLN A 1 121 ? 6.458 0.154 -16.391 1.00 95.75 121 GLN A CA 1
ATOM 956 C C . GLN A 1 121 ? 5.158 0.482 -17.125 1.00 95.75 121 GLN A C 1
ATOM 958 O O . GLN A 1 121 ? 5.191 1.028 -18.224 1.00 95.75 121 GLN A O 1
ATOM 963 N N . SER A 1 122 ? 4.016 0.150 -16.525 1.00 94.75 122 SER A N 1
ATOM 964 C CA . SER A 1 122 ? 2.694 0.547 -17.007 1.00 94.75 122 SER A CA 1
ATOM 965 C C . SER A 1 122 ? 2.491 2.031 -16.714 1.00 94.75 122 SER A C 1
ATOM 967 O O . SER A 1 122 ? 2.362 2.372 -15.536 1.00 94.75 122 SER A O 1
ATOM 969 N N . PRO A 1 123 ? 2.425 2.909 -17.727 1.00 91.81 123 PRO A N 1
ATOM 970 C CA . PRO A 1 123 ? 2.063 4.299 -17.508 1.00 91.81 123 PRO A CA 1
ATOM 971 C C . PRO A 1 123 ? 0.555 4.440 -17.268 1.00 91.81 123 PRO A C 1
ATOM 973 O O . PRO A 1 123 ? -0.240 3.626 -17.748 1.00 91.81 123 PRO A O 1
ATOM 976 N N . SER A 1 124 ? 0.167 5.505 -16.577 1.00 85.94 124 SER A N 1
ATOM 977 C CA . SER A 1 124 ? -1.177 6.067 -16.652 1.00 85.94 124 SER A CA 1
ATOM 978 C C . SER A 1 124 ? -1.376 6.718 -18.027 1.00 85.94 124 SER A C 1
ATOM 980 O O . SER A 1 124 ? -0.431 7.215 -18.643 1.00 85.94 124 SER A O 1
ATOM 982 N N . ASN A 1 125 ? -2.607 6.732 -18.537 1.00 80.50 125 ASN A N 1
ATOM 983 C CA . ASN A 1 125 ? -2.914 7.396 -19.806 1.00 80.50 125 ASN A CA 1
ATOM 984 C C . ASN A 1 125 ? -2.927 8.913 -19.676 1.00 80.50 125 ASN A C 1
ATOM 986 O O . ASN A 1 125 ? -2.692 9.604 -20.667 1.00 80.50 125 ASN A O 1
ATOM 990 N N . SER A 1 126 ? -3.300 9.426 -18.501 1.00 80.38 126 SER A N 1
ATOM 991 C CA . SER A 1 126 ? -3.364 10.867 -18.266 1.00 80.38 126 SER A CA 1
ATOM 992 C C . SER A 1 126 ? -1.972 11.457 -18.074 1.00 80.38 126 SER A C 1
ATOM 994 O O . SER A 1 126 ? -1.741 12.596 -18.475 1.00 80.38 126 SER A O 1
ATOM 996 N N . ASP A 1 127 ? -1.044 10.670 -17.526 1.00 83.50 127 ASP A N 1
ATOM 997 C CA . ASP A 1 127 ? 0.337 11.075 -17.312 1.00 83.50 127 ASP A CA 1
ATOM 998 C C . ASP A 1 127 ? 1.309 9.883 -17.448 1.00 83.50 127 ASP A C 1
ATOM 1000 O O . ASP A 1 127 ? 1.338 9.008 -16.578 1.00 83.50 127 ASP A O 1
ATOM 1004 N N . PRO A 1 128 ? 2.168 9.850 -18.487 1.00 87.44 128 PRO A N 1
ATOM 1005 C CA . PRO A 1 128 ? 3.147 8.780 -18.666 1.00 87.44 128 PRO A CA 1
ATOM 1006 C C . PRO A 1 128 ? 4.260 8.769 -17.607 1.00 87.44 128 PRO A C 1
ATOM 1008 O O . PRO A 1 128 ? 5.023 7.801 -17.539 1.00 87.44 128 PRO A O 1
ATOM 1011 N N . ARG A 1 129 ? 4.386 9.824 -16.791 1.00 88.50 129 ARG A N 1
ATOM 1012 C CA . ARG A 1 129 ? 5.279 9.869 -15.624 1.00 88.50 129 ARG A CA 1
ATOM 1013 C C . ARG A 1 129 ? 4.635 9.245 -14.387 1.00 88.50 129 ARG A C 1
ATOM 1015 O O . ARG A 1 129 ? 5.336 8.961 -13.421 1.00 88.50 129 ARG A O 1
ATOM 1022 N N . ARG A 1 130 ? 3.336 8.944 -14.410 1.00 89.69 130 ARG A N 1
ATOM 1023 C CA . ARG A 1 130 ? 2.685 8.159 -13.359 1.00 89.69 130 ARG A CA 1
ATOM 1024 C C . ARG A 1 130 ? 2.681 6.701 -13.756 1.00 89.69 130 ARG A C 1
ATOM 1026 O O . ARG A 1 130 ? 2.037 6.331 -14.731 1.00 89.69 130 ARG A O 1
ATOM 1033 N N . VAL A 1 131 ? 3.395 5.868 -13.011 1.00 92.88 131 VAL A N 1
ATOM 1034 C CA . VAL A 1 131 ? 3.541 4.449 -13.343 1.00 92.88 131 VAL A CA 1
ATOM 1035 C C . VAL A 1 131 ? 3.068 3.546 -12.224 1.00 92.88 131 VAL A C 1
ATOM 1037 O O . VAL A 1 131 ? 3.197 3.877 -11.049 1.00 92.88 131 VAL A O 1
ATOM 1040 N N . VAL A 1 132 ? 2.552 2.377 -12.588 1.00 94.44 132 VAL A N 1
ATOM 1041 C CA . VAL A 1 132 ? 2.168 1.354 -11.614 1.00 94.44 132 VAL A CA 1
ATOM 1042 C C . VAL A 1 132 ? 3.429 0.768 -10.969 1.00 94.44 132 VAL A C 1
ATOM 1044 O O . VAL A 1 132 ? 4.324 0.325 -11.700 1.00 94.44 132 VAL A O 1
ATOM 1047 N N . PRO A 1 133 ? 3.529 0.715 -9.630 1.00 95.50 133 PRO A N 1
ATOM 1048 C CA . PRO A 1 133 ? 4.694 0.147 -8.970 1.00 95.50 133 PRO A CA 1
ATOM 1049 C C . PRO A 1 133 ? 4.759 -1.364 -9.159 1.00 95.50 133 PRO A C 1
ATOM 1051 O O . PRO A 1 133 ? 3.739 -2.025 -9.317 1.00 95.50 133 PRO A O 1
ATOM 1054 N N . THR A 1 134 ? 5.953 -1.948 -9.118 1.00 96.94 134 THR A N 1
ATOM 1055 C CA . THR A 1 134 ? 6.123 -3.398 -9.272 1.00 96.94 134 THR A CA 1
ATOM 1056 C C . THR A 1 134 ? 5.432 -4.176 -8.151 1.00 96.94 134 THR A C 1
ATOM 1058 O O . THR A 1 134 ? 4.681 -5.114 -8.435 1.00 96.94 134 THR A O 1
ATOM 1061 N N . ILE A 1 135 ? 5.639 -3.746 -6.902 1.00 97.12 135 ILE A N 1
ATOM 1062 C CA . ILE A 1 135 ? 4.927 -4.228 -5.711 1.00 97.12 135 ILE A CA 1
ATOM 1063 C C . ILE A 1 135 ? 4.220 -3.047 -5.055 1.00 97.12 135 ILE A C 1
ATOM 1065 O O . ILE A 1 135 ? 4.822 -1.984 -4.900 1.00 97.12 135 ILE A O 1
ATOM 1069 N N . SER A 1 136 ? 2.988 -3.259 -4.616 1.00 97.38 136 SER A N 1
ATOM 1070 C CA . SER A 1 136 ? 2.269 -2.357 -3.718 1.00 97.38 136 SER A CA 1
ATOM 1071 C C . SER A 1 136 ? 2.267 -2.912 -2.300 1.00 97.38 136 SER A C 1
ATOM 1073 O O . SER A 1 136 ? 2.168 -4.127 -2.103 1.00 97.38 136 SER A O 1
ATOM 1075 N N . ILE A 1 137 ? 2.382 -2.032 -1.305 1.00 97.19 137 ILE A N 1
ATOM 1076 C CA . ILE A 1 137 ? 2.504 -2.400 0.107 1.00 97.19 137 ILE A CA 1
ATOM 1077 C C . ILE A 1 137 ? 1.565 -1.533 0.944 1.00 97.19 137 ILE A C 1
ATOM 1079 O O . ILE A 1 137 ? 1.672 -0.309 0.953 1.00 97.19 137 ILE A O 1
ATOM 1083 N N . ILE A 1 138 ? 0.688 -2.176 1.713 1.00 96.88 138 ILE A N 1
ATOM 1084 C CA . ILE A 1 138 ? -0.209 -1.516 2.666 1.00 96.88 138 ILE A CA 1
ATOM 1085 C C . ILE A 1 138 ? 0.142 -1.976 4.075 1.00 96.88 138 ILE A C 1
ATOM 1087 O O . ILE A 1 138 ? -0.014 -3.155 4.401 1.00 96.88 138 ILE A O 1
ATOM 1091 N N . LEU A 1 139 ? 0.567 -1.048 4.927 1.00 97.06 139 LEU A N 1
ATOM 1092 C CA . LEU A 1 139 ? 0.814 -1.287 6.346 1.00 97.06 139 LEU A CA 1
ATOM 1093 C C . LEU A 1 139 ? -0.308 -0.679 7.192 1.00 97.06 139 LEU A C 1
ATOM 1095 O O . LEU A 1 139 ? -0.607 0.504 7.072 1.00 97.06 139 LEU A O 1
ATOM 1099 N N . TYR A 1 140 ? -0.903 -1.477 8.076 1.00 97.00 140 TYR A N 1
ATOM 1100 C CA . TYR A 1 140 ? -1.972 -1.060 8.982 1.00 97.00 140 TYR A CA 1
ATOM 1101 C C . TYR A 1 140 ? -1.430 -0.733 10.377 1.00 97.00 140 TYR A C 1
ATOM 1103 O O . TYR A 1 140 ? -0.769 -1.559 11.008 1.00 97.00 140 TYR A O 1
ATOM 1111 N N . PHE A 1 141 ? -1.787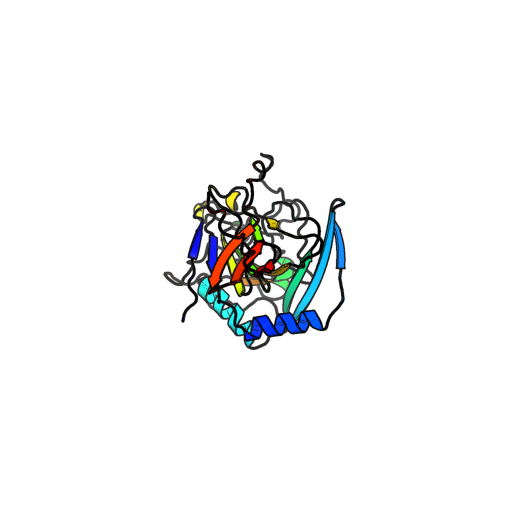 0.433 10.915 1.00 96.81 141 PHE A N 1
ATOM 1112 C CA . PHE A 1 141 ? -1.447 0.842 12.287 1.00 96.81 141 PHE A CA 1
ATOM 1113 C C . PHE A 1 141 ? -2.583 0.611 13.284 1.00 96.81 141 PHE A C 1
ATOM 1115 O O . PHE A 1 141 ? -2.368 0.656 14.493 1.00 96.81 141 PHE A O 1
ATOM 1122 N N . ASN A 1 142 ? -3.789 0.314 12.809 1.00 95.19 142 ASN A N 1
ATOM 1123 C CA . ASN A 1 142 ? -4.909 -0.105 13.642 1.00 95.19 142 ASN A CA 1
ATOM 1124 C C . ASN A 1 142 ? -5.705 -1.241 12.978 1.00 95.19 142 ASN A C 1
ATOM 1126 O O . ASN A 1 142 ? -5.473 -1.603 11.825 1.00 95.19 142 ASN A O 1
ATOM 1130 N N . SER A 1 143 ? -6.625 -1.839 13.731 1.00 93.69 143 SER A N 1
ATOM 1131 C CA . SER A 1 143 ? -7.464 -2.953 13.269 1.00 93.69 143 SER A CA 1
ATOM 1132 C C . SER A 1 143 ? -8.788 -2.446 12.690 1.00 93.69 143 SER A C 1
ATOM 1134 O O . SER A 1 143 ? -9.857 -2.839 13.146 1.00 93.69 143 SER A O 1
ATOM 1136 N N . VAL A 1 144 ? -8.704 -1.516 11.734 1.00 91.69 144 VAL A N 1
ATOM 1137 C CA . VAL A 1 144 ? -9.866 -0.895 11.084 1.00 91.69 144 VAL A CA 1
ATOM 1138 C C . VAL A 1 144 ? -9.769 -1.052 9.565 1.00 91.69 144 VAL A C 1
ATOM 1140 O O . VAL A 1 144 ? -8.704 -0.914 8.961 1.00 91.69 144 VAL A O 1
ATOM 1143 N N . GLY A 1 145 ? -10.906 -1.315 8.934 1.00 91.44 145 GLY A N 1
ATOM 1144 C CA . GLY A 1 145 ? -11.057 -1.496 7.503 1.00 91.44 145 GLY A CA 1
ATOM 1145 C C . GLY A 1 145 ? -10.492 -2.814 6.993 1.00 91.44 145 GLY A C 1
ATOM 1146 O O . GLY A 1 145 ? -10.430 -3.839 7.672 1.00 91.44 145 GLY A O 1
ATOM 1147 N N . GLY A 1 146 ? -10.074 -2.758 5.739 1.00 92.50 146 GLY A N 1
ATOM 1148 C CA . GLY A 1 146 ? -9.445 -3.856 5.028 1.00 92.50 146 GLY A CA 1
ATOM 1149 C C . GLY A 1 146 ? -9.111 -3.444 3.605 1.00 92.50 146 GLY A C 1
ATOM 1150 O O . GLY A 1 146 ? -9.212 -2.260 3.248 1.00 92.50 146 GLY A O 1
ATOM 1151 N N . ILE A 1 147 ? -8.709 -4.427 2.814 1.00 94.25 147 ILE A N 1
ATOM 1152 C CA . ILE A 1 147 ? -8.469 -4.299 1.379 1.00 94.25 147 ILE A CA 1
ATOM 1153 C C . ILE A 1 147 ? -9.173 -5.438 0.644 1.00 94.25 147 ILE A C 1
ATOM 1155 O O . ILE A 1 147 ? -9.181 -6.588 1.102 1.00 94.25 147 ILE A O 1
ATOM 1159 N N . ARG A 1 148 ? -9.768 -5.107 -0.500 1.00 92.94 148 ARG A N 1
ATOM 1160 C CA . ARG A 1 148 ? -10.437 -6.057 -1.387 1.00 92.94 148 ARG A CA 1
ATOM 1161 C C . ARG A 1 148 ? -9.806 -6.021 -2.769 1.00 92.94 148 ARG A C 1
ATOM 1163 O O . ARG A 1 148 ? -9.580 -4.940 -3.291 1.00 92.94 148 ARG A O 1
ATOM 1170 N N . PHE A 1 149 ? -9.650 -7.195 -3.377 1.00 94.56 149 PHE A N 1
ATOM 1171 C CA . PHE A 1 149 ? -9.251 -7.370 -4.773 1.00 94.56 149 PHE A CA 1
ATOM 1172 C C . PHE A 1 149 ? -10.437 -7.952 -5.561 1.00 94.56 149 PHE A C 1
ATOM 1174 O O . PHE A 1 149 ? -10.675 -9.162 -5.506 1.00 94.56 149 PHE A O 1
ATOM 1181 N N . PRO A 1 150 ? -11.268 -7.123 -6.221 1.00 91.94 150 PRO A N 1
ATOM 1182 C CA . PRO A 1 150 ? -12.502 -7.581 -6.868 1.00 91.94 150 PRO A CA 1
ATOM 1183 C C . PRO A 1 150 ? -12.285 -8.589 -8.002 1.00 91.94 150 PRO A C 1
ATOM 1185 O O . PRO A 1 150 ? -13.175 -9.402 -8.250 1.00 91.94 150 PRO A O 1
ATOM 1188 N N . TYR A 1 151 ? -11.125 -8.555 -8.663 1.00 92.69 151 TYR A N 1
ATOM 1189 C CA . TYR A 1 151 ? -10.802 -9.433 -9.793 1.00 92.69 151 TYR A CA 1
ATOM 1190 C C . TYR A 1 151 ? -9.863 -10.592 -9.426 1.00 92.69 151 TYR A C 1
ATOM 1192 O O . TYR A 1 151 ? -9.460 -11.340 -10.310 1.00 92.69 151 TYR A O 1
ATOM 1200 N N . ALA A 1 152 ? -9.515 -10.755 -8.145 1.00 92.81 152 ALA A N 1
ATOM 1201 C CA . ALA A 1 152 ? -8.780 -11.924 -7.672 1.00 92.81 152 ALA A CA 1
ATOM 1202 C C . ALA A 1 152 ? -9.761 -13.069 -7.370 1.00 92.81 152 ALA A C 1
ATOM 1204 O O . ALA A 1 152 ? -10.670 -12.948 -6.533 1.00 92.81 152 ALA A O 1
ATOM 1205 N N . ASP A 1 153 ? -9.597 -14.191 -8.066 1.00 88.12 153 ASP A N 1
ATOM 1206 C CA . ASP A 1 153 ? -10.521 -15.317 -7.972 1.00 88.12 153 ASP A CA 1
ATOM 1207 C C . ASP A 1 153 ? -10.516 -15.964 -6.585 1.00 88.12 153 ASP A C 1
ATOM 1209 O O . ASP A 1 153 ? -9.482 -16.185 -5.963 1.00 88.12 153 ASP A O 1
ATOM 1213 N N . GLY A 1 154 ? -11.717 -16.257 -6.074 1.00 84.94 154 GLY A N 1
ATOM 1214 C CA . GLY A 1 154 ? -11.906 -16.879 -4.756 1.00 84.94 154 GLY A CA 1
ATOM 1215 C C . GLY A 1 154 ? -11.462 -16.032 -3.555 1.00 84.94 154 GLY A C 1
ATOM 1216 O O . GLY A 1 154 ? -11.673 -16.448 -2.417 1.00 84.94 154 GLY A O 1
ATOM 1217 N N . MET A 1 155 ? -10.901 -14.843 -3.776 1.00 88.31 155 MET A N 1
ATOM 1218 C CA . MET A 1 155 ? -10.314 -14.051 -2.708 1.00 88.31 155 MET A CA 1
ATOM 1219 C C . MET A 1 155 ? -11.390 -13.389 -1.844 1.00 88.31 155 MET A C 1
ATOM 1221 O O . MET A 1 155 ? -12.353 -12.814 -2.357 1.00 88.31 155 MET A O 1
ATOM 1225 N N . GLN A 1 156 ? -11.225 -13.465 -0.526 1.00 88.44 156 GLN A N 1
ATOM 1226 C CA . GLN A 1 156 ? -12.004 -12.695 0.442 1.00 88.44 156 GLN A CA 1
ATOM 1227 C C . GLN A 1 156 ? -11.288 -11.385 0.789 1.00 88.44 156 GLN A C 1
ATOM 1229 O O . GLN A 1 156 ? -10.110 -11.200 0.492 1.00 88.44 156 GLN A O 1
ATOM 1234 N N . THR A 1 157 ? -12.008 -10.470 1.431 1.00 91.94 157 THR A N 1
ATOM 1235 C CA . THR A 1 157 ? -11.420 -9.254 1.993 1.00 91.94 157 THR A CA 1
ATOM 1236 C C . THR A 1 157 ? -10.338 -9.605 3.005 1.00 91.94 157 THR A C 1
ATOM 1238 O O . THR A 1 157 ? -10.568 -10.403 3.914 1.00 91.94 157 THR A O 1
ATOM 1241 N N . ILE A 1 158 ? -9.172 -8.970 2.883 1.00 93.81 158 ILE A N 1
ATOM 1242 C CA . ILE A 1 158 ? -8.145 -9.045 3.919 1.00 93.81 158 ILE A CA 1
ATOM 1243 C C . ILE A 1 158 ? -8.440 -7.936 4.922 1.00 93.81 158 ILE A C 1
ATOM 1245 O O . ILE A 1 158 ? -8.261 -6.752 4.629 1.00 93.81 158 ILE A O 1
ATOM 1249 N N . ALA A 1 159 ? -8.908 -8.327 6.106 1.00 93.06 159 ALA A N 1
ATOM 1250 C CA . ALA A 1 159 ? -9.165 -7.392 7.193 1.00 93.06 159 ALA A CA 1
ATOM 1251 C C . ALA A 1 159 ? -7.873 -6.686 7.629 1.00 93.06 159 ALA A C 1
ATOM 1253 O O . ALA A 1 159 ? -6.799 -7.301 7.704 1.00 93.06 159 ALA A O 1
ATOM 1254 N N . GLY A 1 160 ? -7.997 -5.400 7.949 1.00 92.50 160 GLY A N 1
ATOM 1255 C CA . GLY A 1 160 ? -6.943 -4.646 8.607 1.00 92.50 160 GLY A CA 1
ATOM 1256 C C . GLY A 1 160 ? -6.656 -5.216 9.992 1.00 92.50 160 GLY A C 1
ATOM 1257 O O . GLY A 1 160 ? -7.566 -5.596 10.726 1.00 92.50 160 GLY A O 1
ATOM 1258 N N . LYS A 1 161 ? -5.381 -5.280 10.356 1.00 94.12 161 LYS A N 1
ATOM 1259 C CA . LYS A 1 161 ? -4.929 -5.655 11.697 1.00 94.12 161 LYS A CA 1
ATOM 1260 C C . LYS A 1 161 ? -3.743 -4.772 12.040 1.00 94.12 161 LYS A C 1
ATOM 1262 O O . LYS A 1 161 ? -2.876 -4.560 11.200 1.00 94.12 161 LYS A O 1
ATOM 1267 N N . ARG A 1 162 ? -3.679 -4.268 13.268 1.00 94.88 162 ARG A N 1
ATOM 1268 C CA . ARG A 1 162 ? -2.521 -3.494 13.727 1.00 94.88 162 ARG A CA 1
ATOM 1269 C C . ARG A 1 162 ? -1.209 -4.263 13.499 1.00 94.88 162 ARG A C 1
ATOM 1271 O O . ARG A 1 162 ? -1.088 -5.405 13.931 1.00 94.88 162 ARG A O 1
ATOM 1278 N N . GLY A 1 163 ? -0.248 -3.628 12.829 1.00 96.12 163 GLY A N 1
ATOM 1279 C CA . GLY A 1 163 ? 1.052 -4.209 12.483 1.00 96.12 163 GLY A CA 1
ATOM 1280 C C . GLY A 1 163 ? 1.042 -5.146 11.272 1.00 96.12 163 GLY A C 1
ATOM 1281 O O . GLY A 1 163 ? 2.099 -5.656 10.904 1.00 96.12 163 GLY A O 1
ATOM 1282 N N . ARG A 1 164 ? -0.119 -5.375 10.642 1.00 96.94 164 ARG A N 1
ATOM 1283 C CA . ARG A 1 164 ? -0.234 -6.184 9.424 1.00 96.94 164 ARG A CA 1
ATOM 1284 C C . ARG A 1 164 ? 0.259 -5.407 8.220 1.00 96.94 164 ARG A C 1
ATOM 1286 O O . ARG A 1 164 ? -0.212 -4.300 7.956 1.00 96.94 164 ARG A O 1
ATOM 1293 N N . MET A 1 165 ? 1.114 -6.050 7.444 1.00 97.56 165 MET A N 1
ATOM 1294 C CA . MET A 1 165 ? 1.539 -5.590 6.134 1.00 97.56 165 MET A CA 1
ATOM 1295 C C . MET A 1 165 ? 0.982 -6.524 5.059 1.00 97.56 165 MET A C 1
ATOM 1297 O O . MET A 1 165 ? 1.024 -7.749 5.195 1.00 97.56 165 MET A O 1
ATOM 1301 N N . ILE A 1 166 ? 0.435 -5.933 4.002 1.00 97.88 166 ILE A N 1
ATOM 1302 C CA . ILE A 1 166 ? -0.091 -6.631 2.830 1.00 97.88 166 ILE A CA 1
ATOM 1303 C C . ILE A 1 166 ? 0.741 -6.187 1.638 1.00 97.88 166 ILE A C 1
ATOM 1305 O O . ILE A 1 166 ? 0.820 -4.991 1.372 1.00 97.88 166 ILE A O 1
ATOM 1309 N N . LEU A 1 167 ? 1.348 -7.137 0.937 1.00 97.81 167 LEU A N 1
ATOM 1310 C CA . LEU A 1 167 ? 2.165 -6.900 -0.247 1.00 97.81 167 LEU A CA 1
ATOM 1311 C C . LEU A 1 167 ? 1.515 -7.607 -1.430 1.00 97.81 167 LEU A C 1
ATOM 1313 O O . LEU A 1 167 ? 1.070 -8.746 -1.284 1.00 97.81 167 LEU A O 1
ATOM 1317 N N . PHE A 1 168 ? 1.468 -6.976 -2.596 1.00 97.75 168 PHE A N 1
ATOM 1318 C CA . PHE A 1 168 ? 0.930 -7.616 -3.793 1.00 97.75 168 PHE A CA 1
ATOM 1319 C C . PHE A 1 168 ? 1.630 -7.159 -5.063 1.00 97.75 168 PHE A C 1
ATOM 1321 O O . PHE A 1 168 ? 2.082 -6.021 -5.177 1.00 97.75 168 PHE A O 1
ATOM 1328 N N . GLU A 1 169 ? 1.733 -8.077 -6.018 1.00 96.94 169 GLU A N 1
ATOM 1329 C CA . GLU A 1 169 ? 2.372 -7.800 -7.302 1.00 96.94 169 GLU A CA 1
ATOM 1330 C C . GLU A 1 169 ? 1.408 -7.166 -8.281 1.00 96.94 169 GLU A C 1
ATOM 1332 O O . GLU A 1 169 ? 0.318 -7.693 -8.520 1.00 96.94 169 GLU A O 1
ATOM 1337 N N . ASN A 1 170 ? 1.878 -6.133 -8.967 1.00 97.56 170 ASN A N 1
ATOM 1338 C CA . ASN A 1 170 ? 1.113 -5.531 -10.045 1.00 97.56 170 ASN A CA 1
ATOM 1339 C C . ASN A 1 170 ? 1.481 -6.084 -11.424 1.00 97.56 170 ASN A C 1
ATOM 1341 O O . ASN A 1 170 ? 0.767 -5.804 -12.377 1.00 97.56 170 ASN A O 1
ATOM 1345 N N . TYR A 1 171 ? 2.542 -6.885 -11.573 1.00 97.00 171 TYR A N 1
ATOM 1346 C CA . TYR A 1 171 ? 2.994 -7.371 -12.884 1.00 97.00 171 TYR A CA 1
ATOM 1347 C C . TYR A 1 171 ? 3.145 -8.885 -12.954 1.00 97.00 171 TYR A C 1
ATOM 1349 O O . TYR A 1 171 ? 3.359 -9.584 -11.964 1.00 97.00 171 TYR A O 1
ATOM 1357 N N . GLN A 1 172 ? 3.054 -9.384 -14.183 1.00 95.19 172 GLN A N 1
ATOM 1358 C CA . GLN A 1 172 ? 3.684 -10.625 -14.607 1.00 95.19 172 GLN A CA 1
ATOM 1359 C C . GLN A 1 172 ? 4.842 -10.226 -15.526 1.00 95.19 172 GLN A C 1
ATOM 1361 O O . GLN A 1 172 ? 4.601 -9.555 -16.530 1.00 95.19 172 GLN A O 1
ATOM 1366 N N . ASP A 1 173 ? 6.079 -10.588 -15.180 1.00 94.56 173 ASP A N 1
ATOM 1367 C CA . ASP A 1 173 ? 7.270 -10.026 -15.833 1.00 94.56 173 ASP A CA 1
ATOM 1368 C C . ASP A 1 173 ? 7.308 -10.279 -17.341 1.00 94.56 173 ASP A C 1
ATOM 1370 O O . ASP A 1 173 ? 7.701 -9.390 -18.096 1.00 94.56 173 ASP A O 1
ATOM 1374 N N . GLU A 1 174 ? 6.811 -11.429 -17.800 1.00 96.56 174 GLU A N 1
ATOM 1375 C CA . GLU A 1 174 ? 6.757 -11.768 -19.227 1.00 96.56 174 GLU A CA 1
ATOM 1376 C C . GLU A 1 174 ? 5.744 -10.921 -20.017 1.00 96.56 174 GLU A C 1
ATOM 1378 O O . GLU A 1 174 ? 5.748 -10.943 -21.247 1.00 96.56 174 GLU A O 1
ATOM 1383 N N . ARG A 1 175 ? 4.854 -10.193 -19.330 1.00 95.38 175 ARG A N 1
ATOM 1384 C CA . ARG A 1 175 ? 3.768 -9.395 -19.926 1.00 95.38 175 ARG A CA 1
ATOM 1385 C C . ARG A 1 175 ? 3.958 -7.888 -19.767 1.00 95.38 175 ARG A C 1
ATOM 1387 O O . ARG A 1 175 ? 3.094 -7.126 -20.202 1.00 95.38 175 ARG A O 1
ATOM 1394 N N . ARG A 1 176 ? 5.060 -7.442 -19.157 1.00 95.62 176 ARG A N 1
ATOM 1395 C CA . ARG A 1 176 ? 5.379 -6.012 -19.027 1.00 95.62 176 ARG A CA 1
ATOM 1396 C C . ARG A 1 176 ? 5.381 -5.316 -20.403 1.00 95.62 176 ARG A C 1
ATOM 1398 O O . ARG A 1 176 ? 5.774 -5.940 -21.388 1.00 95.62 176 ARG A O 1
ATOM 1405 N N . PRO A 1 177 ? 4.947 -4.043 -20.489 1.00 95.44 177 PRO A N 1
ATOM 1406 C CA . PRO A 1 177 ? 4.577 -3.144 -19.390 1.00 95.44 177 PRO A CA 1
ATOM 1407 C C . PRO A 1 177 ? 3.134 -3.312 -18.884 1.00 95.44 177 PRO A C 1
ATOM 1409 O O . PRO A 1 177 ? 2.664 -2.468 -18.136 1.00 95.44 177 PRO A O 1
ATOM 1412 N N . LEU A 1 178 ? 2.397 -4.359 -19.265 1.00 94.25 178 LEU A N 1
ATOM 1413 C CA . LEU A 1 178 ? 1.015 -4.523 -18.809 1.00 94.25 178 LEU A CA 1
ATOM 1414 C C . LEU A 1 178 ? 0.968 -4.959 -17.339 1.00 94.25 178 LEU A C 1
ATOM 1416 O O . LEU A 1 178 ? 1.511 -6.006 -16.975 1.00 94.25 178 LEU A O 1
ATOM 1420 N N . HIS A 1 179 ? 0.274 -4.180 -16.509 1.00 94.62 179 HIS A N 1
ATOM 1421 C CA . HIS A 1 179 ? -0.060 -4.584 -15.148 1.00 94.62 179 HIS A CA 1
ATOM 1422 C C . HIS A 1 179 ? -1.226 -5.595 -15.131 1.00 94.62 179 HIS A C 1
ATOM 1424 O O . HIS A 1 179 ? -2.018 -5.708 -16.076 1.00 94.62 179 HIS A O 1
ATOM 1430 N N . LYS A 1 180 ? -1.339 -6.343 -14.034 1.00 94.25 180 LYS A N 1
ATOM 1431 C CA . LYS A 1 180 ? -2.380 -7.337 -13.772 1.00 94.25 180 LYS A CA 1
ATOM 1432 C C . LYS A 1 180 ? -3.686 -6.651 -13.374 1.00 94.25 180 LYS A C 1
ATOM 1434 O O . LYS A 1 180 ? -3.736 -5.953 -12.367 1.00 94.25 180 LYS A O 1
ATOM 1439 N N . THR A 1 181 ? -4.779 -6.934 -14.083 1.00 92.25 181 THR A N 1
ATOM 1440 C CA . THR A 1 181 ? -6.129 -6.508 -13.660 1.00 92.25 181 THR A CA 1
ATOM 1441 C C . THR A 1 181 ? -6.527 -7.121 -12.318 1.00 92.25 181 THR A C 1
ATOM 1443 O O . THR A 1 181 ? -7.238 -6.500 -11.539 1.00 92.25 181 THR A O 1
ATOM 1446 N N . SER A 1 182 ? -6.042 -8.325 -12.006 1.00 95.38 182 SER A N 1
ATOM 1447 C CA . SER A 1 182 ? -6.284 -8.988 -10.721 1.00 95.38 182 SER A CA 1
ATOM 1448 C C . SER A 1 182 ? -5.744 -8.174 -9.527 1.00 95.38 182 SER A C 1
ATOM 1450 O O . SER A 1 182 ? -6.289 -8.282 -8.429 1.00 95.38 182 SER A O 1
ATOM 1452 N N . ALA A 1 183 ? -4.749 -7.299 -9.742 1.00 95.88 183 ALA A N 1
ATOM 1453 C CA . ALA A 1 183 ? -4.186 -6.395 -8.733 1.00 95.88 183 ALA A CA 1
ATOM 1454 C C . ALA A 1 183 ? -5.001 -5.120 -8.476 1.00 95.88 183 ALA A C 1
ATOM 1456 O O . ALA A 1 183 ? -4.691 -4.369 -7.548 1.00 95.88 183 ALA A O 1
ATOM 1457 N N . THR A 1 184 ? -6.070 -4.876 -9.242 1.00 94.00 184 THR A N 1
ATOM 1458 C CA . THR A 1 184 ? -7.018 -3.816 -8.893 1.00 94.00 184 THR A CA 1
ATOM 1459 C C . THR A 1 184 ? -7.598 -4.095 -7.512 1.00 94.00 184 THR A C 1
ATOM 1461 O O . THR A 1 184 ? -8.023 -5.216 -7.224 1.00 94.00 184 THR A O 1
ATOM 1464 N N . HIS A 1 185 ? -7.648 -3.069 -6.673 1.00 93.81 185 HIS A N 1
ATOM 1465 C CA . HIS A 1 185 ? -8.095 -3.177 -5.299 1.00 93.81 185 HIS A CA 1
ATOM 1466 C C . HIS A 1 185 ? -8.787 -1.901 -4.813 1.00 93.81 185 HIS A C 1
ATOM 1468 O O . HIS A 1 185 ? -8.794 -0.875 -5.488 1.00 93.81 185 HIS A O 1
ATOM 1474 N N . TYR A 1 186 ? -9.401 -1.972 -3.636 1.00 90.25 186 TYR A N 1
ATOM 1475 C CA . TYR A 1 186 ? -9.905 -0.803 -2.920 1.00 90.25 186 TYR A CA 1
ATOM 1476 C C . TYR A 1 186 ? -9.822 -0.995 -1.408 1.00 90.25 186 TYR A C 1
ATOM 1478 O O . TYR A 1 186 ? -9.945 -2.112 -0.888 1.00 90.25 186 TYR A O 1
ATOM 1486 N N . GLY A 1 187 ? -9.628 0.114 -0.693 1.00 89.56 187 GLY A N 1
ATOM 1487 C CA . GLY A 1 187 ? -9.742 0.162 0.757 1.00 89.56 187 GLY A CA 1
ATOM 1488 C C . GLY A 1 187 ? -11.198 0.152 1.229 1.00 89.56 187 GLY A C 1
ATOM 1489 O O . GLY A 1 187 ? -12.055 0.845 0.680 1.00 89.56 187 GLY A O 1
ATOM 1490 N N . ILE A 1 188 ? -11.470 -0.605 2.292 1.00 89.06 188 ILE A N 1
ATOM 1491 C CA . ILE A 1 188 ? -12.746 -0.545 3.017 1.00 89.06 188 ILE A CA 1
ATOM 1492 C C . ILE A 1 188 ? -12.622 0.485 4.136 1.00 89.06 188 ILE A C 1
ATOM 1494 O O . ILE A 1 188 ? -11.758 0.346 5.008 1.00 89.06 188 ILE A O 1
ATOM 1498 N N . TYR A 1 189 ? -13.487 1.500 4.097 1.00 86.69 189 TYR A N 1
ATOM 1499 C CA . TYR A 1 189 ? -13.547 2.605 5.055 1.00 86.69 189 TYR A CA 1
ATOM 1500 C C . TYR A 1 189 ? -14.900 2.628 5.765 1.00 86.69 189 TYR A C 1
ATOM 1502 O O . TYR A 1 189 ? -15.899 2.139 5.238 1.00 86.69 189 TYR A O 1
ATOM 1510 N N . PHE A 1 190 ? -14.922 3.227 6.952 1.00 85.75 190 PHE A N 1
ATOM 1511 C CA . PHE A 1 190 ? -16.132 3.459 7.734 1.00 85.75 190 PHE A CA 1
ATOM 1512 C C . PHE A 1 190 ? -16.346 4.956 7.899 1.00 85.75 190 PHE A C 1
ATOM 1514 O O . PHE A 1 190 ? -15.381 5.710 7.966 1.00 85.75 190 PHE A O 1
ATOM 1521 N N . GLU A 1 191 ? -17.597 5.403 7.997 1.00 83.25 191 GLU A N 1
ATOM 1522 C CA . GLU A 1 191 ? -17.907 6.839 8.027 1.00 83.25 191 GLU A CA 1
ATOM 1523 C C . GLU A 1 191 ? -17.352 7.578 9.249 1.00 83.25 191 GLU A C 1
ATOM 1525 O O . GLU A 1 191 ? -17.123 8.781 9.172 1.00 83.25 191 GLU A O 1
ATOM 1530 N N . GLN A 1 192 ? -17.162 6.884 10.374 1.00 85.19 192 GLN A N 1
ATOM 1531 C CA . GLN A 1 192 ? -16.790 7.499 11.655 1.00 85.19 192 GLN A CA 1
ATOM 1532 C C . GLN A 1 192 ? -15.628 6.792 12.359 1.00 85.19 192 GLN A C 1
ATOM 1534 O O . GLN A 1 192 ? -15.261 7.177 13.466 1.00 85.19 192 GLN A O 1
ATOM 1539 N N . VAL A 1 193 ? -15.049 5.761 11.738 1.00 88.44 193 VAL A N 1
ATOM 1540 C CA . VAL A 1 193 ? -13.950 4.995 12.334 1.00 88.44 193 VAL A CA 1
ATOM 1541 C C . VAL A 1 193 ? -12.715 5.137 11.444 1.00 88.44 193 VAL A C 1
ATOM 1543 O O . VAL A 1 193 ? -12.705 4.579 10.343 1.00 88.44 193 VAL A O 1
ATOM 1546 N N . PRO A 1 19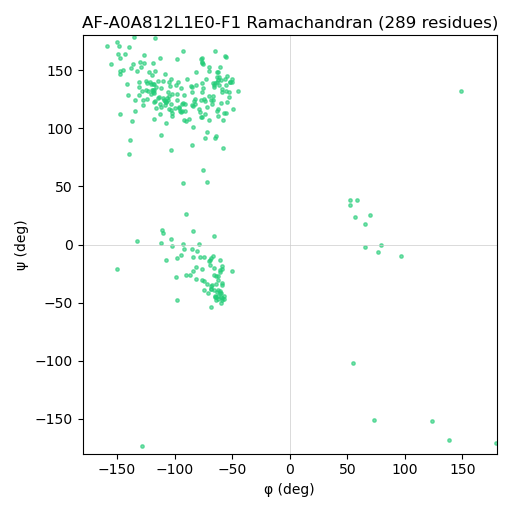4 ? -11.687 5.894 11.880 1.00 91.88 194 PRO A N 1
ATOM 1547 C CA . PRO A 1 194 ? -10.486 6.122 11.090 1.00 91.88 194 PRO A CA 1
ATOM 1548 C C . PRO A 1 194 ? -9.693 4.833 10.916 1.00 91.88 194 PRO A C 1
ATOM 1550 O O . PRO A 1 194 ? -9.266 4.200 11.882 1.00 91.88 194 PRO A O 1
ATOM 1553 N N . LYS A 1 195 ? -9.440 4.473 9.662 1.00 93.06 195 LYS A N 1
ATOM 1554 C CA . LYS A 1 195 ? -8.430 3.492 9.276 1.00 93.06 195 LYS A CA 1
ATOM 1555 C C . LYS A 1 195 ? -7.078 4.190 9.237 1.00 93.06 195 LYS A C 1
ATOM 1557 O O . LYS A 1 195 ? -6.954 5.174 8.518 1.00 93.06 195 LYS A O 1
ATOM 1562 N N . ARG A 1 196 ? -6.073 3.686 9.959 1.00 94.94 196 ARG A N 1
ATOM 1563 C CA . ARG A 1 196 ? -4.715 4.252 9.954 1.00 94.94 196 ARG A CA 1
ATOM 1564 C C . ARG A 1 196 ? -3.752 3.360 9.191 1.00 94.94 196 ARG A C 1
ATOM 1566 O O . ARG A 1 196 ? -3.593 2.188 9.539 1.00 94.94 196 ARG A O 1
ATOM 1573 N N . LEU A 1 197 ? -3.104 3.913 8.174 1.00 95.00 197 LEU A N 1
ATOM 1574 C CA . LEU A 1 197 ? -2.284 3.151 7.244 1.00 95.00 197 LEU A CA 1
ATOM 1575 C C . LEU A 1 197 ? -1.082 3.941 6.716 1.00 95.00 197 LEU A C 1
ATOM 1577 O O . LEU A 1 197 ? -1.073 5.169 6.740 1.00 95.00 197 LEU A O 1
ATOM 1581 N N . LEU A 1 198 ? -0.098 3.208 6.209 1.00 93.94 198 LEU A N 1
ATOM 1582 C CA . LEU A 1 198 ? 0.989 3.689 5.357 1.00 93.94 198 LEU A CA 1
ATOM 1583 C C . LEU A 1 198 ? 0.908 2.920 4.034 1.00 93.94 198 LEU A C 1
ATOM 1585 O O . LEU A 1 198 ? 0.814 1.689 4.051 1.00 93.94 198 LEU A O 1
ATOM 1589 N N . VAL A 1 199 ? 0.931 3.640 2.912 1.00 93.38 199 VAL A N 1
ATOM 1590 C CA . VAL A 1 199 ? 0.997 3.056 1.563 1.00 93.38 199 VAL A CA 1
ATOM 1591 C C . VAL A 1 199 ? 2.393 3.272 1.007 1.00 93.38 199 VAL A C 1
ATOM 1593 O O . VAL A 1 199 ? 2.883 4.399 0.947 1.00 93.38 199 VAL A O 1
ATOM 1596 N N . LEU A 1 200 ? 3.026 2.187 0.585 1.00 93.75 200 LEU A N 1
ATOM 1597 C CA . LEU A 1 200 ? 4.328 2.201 -0.065 1.00 93.75 200 LEU A CA 1
ATOM 1598 C C . LEU A 1 200 ? 4.232 1.451 -1.389 1.00 93.75 200 LEU A C 1
ATOM 1600 O O . LEU A 1 200 ? 3.338 0.627 -1.596 1.00 93.75 200 LEU A O 1
ATOM 1604 N N . GLY A 1 201 ? 5.213 1.666 -2.250 1.00 93.50 201 GLY A N 1
ATOM 1605 C CA . GLY A 1 201 ? 5.409 0.814 -3.409 1.00 93.50 201 GLY A CA 1
ATOM 1606 C C . GLY A 1 201 ? 6.882 0.599 -3.714 1.00 93.50 201 GLY A C 1
ATOM 1607 O O . GLY A 1 201 ? 7.759 1.311 -3.223 1.00 93.50 201 GLY A O 1
ATOM 1608 N N . VAL A 1 202 ? 7.146 -0.416 -4.528 1.00 94.50 202 VAL A N 1
ATOM 1609 C CA . VAL A 1 202 ? 8.482 -0.765 -5.008 1.00 94.50 202 VAL A CA 1
ATOM 1610 C C . VAL A 1 202 ? 8.551 -0.514 -6.505 1.00 94.50 202 VAL A C 1
ATOM 1612 O O . VAL A 1 202 ? 7.816 -1.137 -7.270 1.00 94.50 202 VAL A O 1
ATOM 1615 N N . LEU A 1 203 ? 9.468 0.347 -6.937 1.00 94.25 203 LEU A N 1
ATOM 1616 C CA . LEU A 1 203 ? 9.815 0.523 -8.346 1.00 94.25 203 LEU A CA 1
ATOM 1617 C C . LEU A 1 203 ? 11.005 -0.377 -8.687 1.00 94.25 203 LEU A C 1
ATOM 1619 O O . LEU A 1 203 ? 12.071 -0.266 -8.084 1.00 94.25 203 LEU A O 1
ATOM 1623 N N . ALA A 1 204 ? 10.811 -1.281 -9.646 1.00 94.75 204 ALA A N 1
ATOM 1624 C CA . ALA A 1 204 ? 11.821 -2.229 -10.115 1.00 94.75 204 ALA A CA 1
ATOM 1625 C C . ALA A 1 204 ? 11.518 -2.660 -11.559 1.00 94.75 204 ALA A C 1
ATOM 1627 O O . ALA A 1 204 ? 10.365 -2.625 -11.994 1.00 94.75 204 ALA A O 1
ATOM 1628 N N . ASN A 1 205 ? 12.536 -3.095 -12.302 1.00 95.88 205 ASN A N 1
ATOM 1629 C CA . ASN A 1 205 ? 12.368 -3.547 -13.694 1.00 95.88 205 ASN A CA 1
ATOM 1630 C C . ASN A 1 205 ? 11.862 -4.988 -13.806 1.00 95.88 205 ASN A C 1
ATOM 1632 O O . ASN A 1 205 ? 11.345 -5.398 -14.843 1.00 95.88 205 ASN A O 1
ATOM 1636 N N . GLU A 1 206 ? 12.005 -5.757 -12.744 1.00 94.81 206 GLU A N 1
ATOM 1637 C CA . GLU A 1 206 ? 11.569 -7.140 -12.625 1.00 94.81 206 GLU A CA 1
ATOM 1638 C C . GLU A 1 206 ? 10.911 -7.310 -11.264 1.00 94.81 206 GLU A C 1
ATOM 1640 O O . GLU A 1 206 ? 11.159 -6.529 -10.339 1.00 94.81 206 GLU A O 1
ATOM 1645 N N . THR A 1 207 ? 10.027 -8.288 -11.160 1.00 93.00 207 THR A N 1
ATOM 1646 C CA . THR A 1 207 ? 9.353 -8.612 -9.915 1.00 93.00 207 THR A CA 1
ATOM 1647 C C . THR A 1 207 ? 10.351 -9.274 -8.967 1.00 93.00 207 THR A C 1
ATOM 1649 O O . THR A 1 207 ? 10.871 -10.345 -9.290 1.00 93.00 207 THR A O 1
ATOM 1652 N N . PRO A 1 208 ? 10.633 -8.668 -7.800 1.00 89.44 208 PRO A N 1
ATOM 1653 C CA . PRO A 1 208 ? 11.656 -9.188 -6.910 1.00 89.44 208 PRO A CA 1
ATOM 1654 C C . PRO A 1 208 ? 11.343 -10.598 -6.383 1.00 89.44 208 PRO A C 1
ATOM 1656 O O . PRO A 1 208 ? 10.174 -10.941 -6.159 1.00 89.44 208 PRO A O 1
ATOM 1659 N N . PRO A 1 209 ? 12.368 -11.428 -6.126 1.00 84.81 209 PRO A N 1
ATOM 1660 C CA . PRO A 1 209 ? 12.190 -12.742 -5.527 1.00 84.81 209 PRO A CA 1
ATOM 1661 C C . PRO A 1 209 ? 11.862 -12.597 -4.034 1.00 84.81 209 PRO A C 1
ATOM 1663 O O . PRO A 1 209 ? 12.755 -12.553 -3.185 1.00 84.81 209 PRO A O 1
ATOM 1666 N N . MET A 1 210 ? 10.569 -12.538 -3.708 1.00 84.31 210 MET A N 1
ATOM 1667 C CA . MET A 1 210 ? 10.096 -12.461 -2.320 1.00 84.31 210 MET A CA 1
ATOM 1668 C C . MET A 1 210 ? 10.727 -13.575 -1.464 1.00 84.31 210 MET A C 1
ATOM 1670 O O . MET A 1 210 ? 10.844 -14.725 -1.904 1.00 84.31 210 MET A O 1
ATOM 1674 N N . ASN A 1 211 ? 11.109 -13.242 -0.228 1.00 71.56 211 ASN A N 1
ATOM 1675 C CA . ASN A 1 211 ? 11.754 -14.138 0.749 1.00 71.56 211 ASN A CA 1
ATOM 1676 C C . ASN A 1 211 ? 13.201 -14.572 0.429 1.00 71.56 211 ASN A C 1
ATOM 1678 O O . ASN A 1 211 ? 13.635 -15.628 0.891 1.00 71.56 211 ASN A O 1
ATOM 1682 N N . GLY A 1 212 ? 13.963 -13.789 -0.343 1.00 64.44 212 GLY A N 1
ATOM 1683 C CA . GLY A 1 212 ? 15.433 -13.903 -0.398 1.00 64.44 212 GLY A CA 1
ATOM 1684 C C . GLY A 1 212 ? 15.984 -15.212 -0.980 1.00 64.44 212 GLY A C 1
ATOM 1685 O O . GLY A 1 212 ? 17.148 -15.545 -0.772 1.00 64.44 212 GLY A O 1
ATOM 1686 N N . SER A 1 213 ? 15.160 -15.974 -1.702 1.00 59.62 213 SER A N 1
ATOM 1687 C CA . SER A 1 213 ? 15.552 -17.266 -2.284 1.00 59.62 213 SER A CA 1
ATOM 1688 C C . SER A 1 213 ? 16.389 -17.143 -3.565 1.00 59.62 213 SER A C 1
ATOM 1690 O O . SER A 1 213 ? 16.959 -18.134 -4.021 1.00 59.62 213 SER A O 1
ATOM 1692 N N . ALA A 1 214 ? 16.493 -15.940 -4.136 1.00 74.62 214 ALA A N 1
ATOM 1693 C CA . ALA A 1 214 ? 17.248 -15.663 -5.354 1.00 74.62 214 ALA A CA 1
ATOM 1694 C C . ALA A 1 214 ? 18.086 -14.379 -5.220 1.00 74.62 214 ALA A C 1
ATOM 1696 O O . ALA A 1 214 ? 18.082 -13.720 -4.179 1.00 74.62 214 ALA A O 1
ATOM 1697 N N . LYS A 1 215 ? 18.837 -14.043 -6.276 1.00 81.38 215 LYS A N 1
ATOM 1698 C CA . LYS A 1 215 ? 19.662 -12.829 -6.329 1.00 81.38 215 LYS A CA 1
ATOM 1699 C C . LYS A 1 215 ? 18.788 -11.590 -6.048 1.00 81.38 215 LYS A C 1
ATOM 1701 O O . LYS A 1 215 ? 17.744 -11.478 -6.687 1.00 81.38 215 LYS A O 1
ATOM 1706 N N . PRO A 1 216 ? 19.208 -10.675 -5.154 1.00 85.69 216 PRO A N 1
ATOM 1707 C CA . PRO A 1 216 ? 18.459 -9.455 -4.884 1.00 85.69 216 PRO A CA 1
ATOM 1708 C C . PRO A 1 216 ? 18.212 -8.631 -6.150 1.00 85.69 216 PRO A C 1
ATOM 1710 O O . PRO A 1 216 ? 19.085 -8.543 -7.020 1.00 85.69 216 PRO A O 1
ATOM 1713 N N . THR A 1 217 ? 17.034 -8.021 -6.234 1.00 90.50 217 THR A N 1
ATOM 1714 C CA . THR A 1 217 ? 16.639 -7.158 -7.351 1.00 90.50 217 THR A CA 1
ATOM 1715 C C . THR A 1 217 ? 16.937 -5.705 -7.007 1.00 90.50 217 THR A C 1
ATOM 1717 O O . THR A 1 217 ? 16.607 -5.224 -5.922 1.00 90.50 217 THR A O 1
ATOM 1720 N N . LYS A 1 218 ? 17.529 -4.965 -7.946 1.00 91.56 218 LYS A N 1
ATOM 1721 C CA . LYS A 1 218 ? 17.678 -3.517 -7.799 1.00 91.56 218 LYS A CA 1
ATOM 1722 C C . LYS A 1 218 ? 16.299 -2.859 -7.856 1.00 91.56 218 LYS A C 1
ATOM 1724 O O . LYS A 1 218 ? 15.590 -2.981 -8.856 1.00 91.56 218 LYS A O 1
ATOM 1729 N N . GLY A 1 219 ? 15.940 -2.148 -6.797 1.00 91.44 219 GLY A N 1
ATOM 1730 C CA . GLY A 1 219 ? 14.659 -1.465 -6.696 1.00 91.44 219 GLY A CA 1
ATOM 1731 C C . GLY A 1 219 ? 14.689 -0.337 -5.680 1.00 91.44 219 GLY A C 1
ATOM 1732 O O . GLY A 1 219 ? 15.650 -0.182 -4.928 1.00 91.44 219 GLY A O 1
ATOM 1733 N N . LEU A 1 220 ? 13.621 0.451 -5.681 1.00 91.31 220 LEU A N 1
ATOM 1734 C CA . LEU A 1 220 ? 13.447 1.608 -4.814 1.00 91.31 220 LEU A CA 1
ATOM 1735 C C . LEU A 1 220 ? 12.103 1.510 -4.097 1.00 91.31 220 LEU A C 1
ATOM 1737 O O . LEU A 1 220 ? 11.084 1.273 -4.745 1.00 91.31 220 LEU A O 1
ATOM 1741 N N . ILE A 1 221 ? 12.100 1.725 -2.780 1.00 91.75 221 ILE A N 1
ATOM 1742 C CA . ILE A 1 221 ? 10.870 1.843 -1.991 1.00 91.75 221 ILE A CA 1
ATOM 1743 C C . ILE A 1 221 ? 10.491 3.324 -1.921 1.00 91.75 221 ILE A C 1
ATOM 1745 O O . ILE A 1 221 ? 11.273 4.127 -1.409 1.00 91.75 221 ILE A O 1
ATOM 1749 N N . TYR A 1 222 ? 9.292 3.675 -2.382 1.00 87.81 222 TYR A N 1
ATOM 1750 C CA . TYR A 1 222 ? 8.723 5.018 -2.231 1.00 87.81 222 TYR A CA 1
ATOM 1751 C C . TYR A 1 222 ? 7.511 4.999 -1.294 1.00 87.81 222 TYR A C 1
ATOM 1753 O O . TYR A 1 222 ? 6.905 3.952 -1.054 1.00 87.81 222 TYR A O 1
ATOM 1761 N N . CYS A 1 223 ? 7.169 6.171 -0.762 1.00 86.94 223 CYS A N 1
ATOM 1762 C CA . CYS A 1 223 ? 5.997 6.379 0.080 1.00 86.94 223 CYS A CA 1
ATOM 1763 C C . CYS A 1 223 ? 4.956 7.155 -0.719 1.00 86.94 223 CYS A C 1
ATOM 1765 O O . CYS A 1 223 ? 5.247 8.258 -1.181 1.00 86.94 223 CYS A O 1
ATOM 1767 N N . ALA A 1 224 ? 3.757 6.600 -0.869 1.00 80.62 224 ALA A N 1
ATOM 1768 C CA . ALA A 1 224 ? 2.638 7.362 -1.403 1.00 80.62 224 ALA A CA 1
ATOM 1769 C C . ALA A 1 224 ? 2.097 8.301 -0.316 1.00 80.62 224 ALA A C 1
ATOM 1771 O O . ALA A 1 224 ? 2.327 8.093 0.879 1.00 80.62 224 ALA A O 1
ATOM 1772 N N . GLY A 1 225 ? 1.369 9.333 -0.722 1.00 65.62 225 GLY A N 1
ATOM 1773 C CA . GLY A 1 225 ? 0.682 10.220 0.204 1.00 65.62 225 GLY A CA 1
ATOM 1774 C C . GLY A 1 225 ? 1.393 11.503 0.563 1.00 65.62 225 GLY A C 1
ATOM 1775 O O . GLY A 1 225 ? 0.755 12.348 1.169 1.00 65.62 225 GLY A O 1
ATOM 1776 N N . THR A 1 226 ? 2.660 11.683 0.190 1.00 62.09 226 THR A N 1
ATOM 1777 C CA . THR A 1 226 ? 3.421 12.894 0.538 1.00 62.09 226 THR A CA 1
ATOM 1778 C C . THR A 1 226 ? 2.722 14.172 0.058 1.00 62.09 226 THR A C 1
ATOM 1780 O O . THR A 1 226 ? 1.899 14.125 -0.853 1.00 62.09 226 THR A O 1
ATOM 1783 N N . GLU A 1 227 ? 3.088 15.343 0.596 1.00 59.22 227 GLU A N 1
ATOM 1784 C CA . GLU A 1 227 ? 2.553 16.637 0.121 1.00 59.22 227 GLU A CA 1
ATOM 1785 C C . GLU A 1 227 ? 2.646 16.828 -1.409 1.00 59.22 227 GLU A C 1
ATOM 1787 O O . GLU A 1 227 ? 1.893 17.619 -1.975 1.00 59.22 227 GLU A O 1
ATOM 1792 N N . ARG A 1 228 ? 3.566 16.114 -2.076 1.00 56.12 228 ARG A N 1
ATOM 1793 C CA . ARG A 1 228 ? 3.774 16.153 -3.530 1.00 56.12 228 ARG A CA 1
ATOM 1794 C C . ARG A 1 228 ? 2.934 15.134 -4.309 1.00 56.12 228 ARG A C 1
ATOM 1796 O O . ARG A 1 228 ? 2.601 15.405 -5.453 1.00 56.12 228 ARG A O 1
ATOM 1803 N N . ASP A 1 229 ? 2.552 14.020 -3.685 1.00 60.69 229 ASP A N 1
ATOM 1804 C CA . ASP A 1 229 ? 1.740 12.948 -4.284 1.00 60.69 229 ASP A CA 1
ATOM 1805 C C . ASP A 1 229 ? 0.719 12.444 -3.246 1.00 60.69 229 ASP A C 1
ATOM 1807 O O . ASP A 1 229 ? 0.964 11.432 -2.578 1.00 60.69 229 ASP A O 1
ATOM 1811 N N . PRO A 1 230 ? -0.383 13.186 -3.017 1.00 58.97 230 PRO A N 1
ATOM 1812 C CA . PRO A 1 230 ? -1.369 12.842 -1.997 1.00 58.97 230 PRO A CA 1
ATOM 1813 C C . PRO A 1 230 ? -2.006 11.470 -2.269 1.00 58.97 230 PRO A C 1
ATOM 1815 O O . PRO A 1 230 ? -2.137 11.041 -3.411 1.00 58.97 230 PRO A O 1
ATOM 1818 N N . LEU A 1 231 ? -2.475 10.788 -1.213 1.00 55.38 231 LEU A N 1
ATOM 1819 C CA . LEU A 1 231 ? -3.047 9.425 -1.289 1.00 55.38 231 LEU A CA 1
ATOM 1820 C C . LEU A 1 231 ? -4.283 9.316 -2.189 1.00 55.38 231 LEU A C 1
ATOM 1822 O O . LEU A 1 231 ? -4.743 8.219 -2.510 1.00 55.38 231 LEU A O 1
ATOM 1826 N N . PHE A 1 232 ? -4.858 10.452 -2.558 1.00 56.38 232 PHE A N 1
ATOM 1827 C CA . PHE A 1 232 ? -5.967 10.523 -3.482 1.00 56.38 232 PHE A CA 1
ATOM 1828 C C . PHE A 1 232 ? -5.420 10.522 -4.903 1.00 56.38 232 PHE A C 1
ATOM 1830 O O . PHE A 1 232 ? -5.204 11.559 -5.524 1.00 56.38 232 PHE A O 1
ATOM 1837 N N . HIS A 1 233 ? -5.197 9.313 -5.410 1.00 50.28 233 HIS A N 1
ATOM 1838 C CA . HIS A 1 233 ? -4.952 9.101 -6.825 1.00 50.28 233 HIS A CA 1
ATOM 1839 C C . HIS A 1 233 ? -6.174 9.552 -7.633 1.00 50.28 233 HIS A C 1
ATOM 1841 O O . HIS A 1 233 ? -7.317 9.404 -7.189 1.00 50.28 233 HIS A O 1
ATOM 1847 N N . ASP A 1 234 ? -5.928 10.111 -8.818 1.00 39.78 234 ASP A N 1
ATOM 1848 C CA . ASP A 1 234 ? -6.992 10.593 -9.689 1.00 39.78 234 ASP A CA 1
ATOM 1849 C C . ASP A 1 234 ? -8.003 9.482 -9.953 1.00 39.78 234 ASP A C 1
ATOM 1851 O O . ASP A 1 234 ? -7.680 8.397 -10.442 1.00 39.78 234 ASP A O 1
ATOM 1855 N N . ASN A 1 235 ? -9.252 9.766 -9.607 1.00 39.31 235 ASN A N 1
ATOM 1856 C CA . ASN A 1 235 ? -10.349 8.883 -9.916 1.00 39.31 235 ASN A CA 1
ATOM 1857 C C . ASN A 1 235 ? -10.847 9.180 -11.337 1.00 39.31 235 ASN A C 1
ATOM 1859 O O . ASN A 1 235 ? -11.202 10.329 -11.626 1.00 39.31 235 ASN A O 1
ATOM 1863 N N . PRO A 1 236 ? -11.018 8.171 -12.190 1.00 44.88 236 PRO A N 1
ATOM 1864 C CA . PRO A 1 236 ? -10.432 6.836 -12.133 1.00 44.88 236 PRO A CA 1
ATOM 1865 C C . PRO A 1 236 ? -9.213 6.725 -13.060 1.00 44.88 236 PRO A C 1
ATOM 1867 O O . PRO A 1 236 ? -9.291 7.095 -14.232 1.00 44.88 236 PRO A O 1
ATOM 1870 N N . SER A 1 237 ? -8.133 6.091 -12.597 1.00 36.22 237 SER A N 1
ATOM 1871 C CA . SER A 1 237 ? -7.069 5.557 -13.461 1.00 36.22 237 SER A CA 1
ATOM 1872 C C . SER A 1 237 ? -7.551 4.309 -14.233 1.00 36.22 237 SER A C 1
ATOM 1874 O O . SER A 1 237 ? -6.955 3.233 -14.177 1.00 36.22 237 SER A O 1
ATOM 1876 N N . TYR A 1 238 ? -8.678 4.406 -14.957 1.00 38.53 238 TYR A N 1
ATOM 1877 C CA . TYR A 1 238 ? -9.156 3.356 -15.873 1.00 38.53 238 TYR A CA 1
ATOM 1878 C C . TYR A 1 238 ? -8.320 3.360 -17.151 1.00 38.53 238 TYR A C 1
ATOM 1880 O O . TYR A 1 238 ? -8.822 3.639 -18.242 1.00 38.53 238 TYR A O 1
ATOM 1888 N N . ASP A 1 239 ? -7.034 3.054 -17.028 1.00 46.12 239 ASP A N 1
ATOM 1889 C CA . ASP A 1 239 ? -6.111 3.391 -18.101 1.00 46.12 239 ASP A CA 1
ATOM 1890 C C . ASP A 1 239 ? -5.870 2.293 -19.135 1.00 46.12 239 ASP A C 1
ATOM 1892 O O . ASP A 1 239 ? -5.240 2.523 -20.159 1.00 46.12 239 ASP A O 1
ATOM 1896 N N . VAL A 1 240 ? -6.497 1.124 -19.009 1.00 39.25 240 VAL A N 1
ATOM 1897 C CA . VAL A 1 240 ? -6.482 0.168 -20.137 1.00 39.25 240 VAL A CA 1
ATOM 1898 C C . VAL A 1 240 ? -7.705 -0.736 -20.228 1.00 39.25 240 VAL A C 1
ATOM 1900 O O . VAL A 1 240 ? -8.039 -1.224 -21.309 1.00 39.25 240 VAL A O 1
ATOM 1903 N N . TYR A 1 241 ? -8.440 -0.919 -19.133 1.00 36.94 241 TYR A N 1
ATOM 1904 C CA . TYR A 1 241 ? -9.583 -1.825 -19.091 1.00 36.94 241 TYR A CA 1
ATOM 1905 C C . TYR A 1 241 ? -10.900 -1.049 -19.153 1.00 36.94 241 TYR A C 1
ATOM 1907 O O . TYR A 1 241 ? -11.584 -0.847 -18.158 1.00 36.94 241 TYR A O 1
ATOM 1915 N N . LYS A 1 242 ? -11.303 -0.665 -20.368 1.00 38.81 242 LYS A N 1
ATOM 1916 C CA . LYS A 1 242 ? -12.655 -0.148 -20.673 1.00 38.81 242 LYS A CA 1
ATOM 1917 C C . LYS A 1 242 ? -13.786 -1.179 -20.497 1.00 38.81 242 LYS A C 1
ATOM 1919 O O . LYS A 1 242 ? -14.916 -0.905 -20.887 1.00 38.81 242 LYS A O 1
ATOM 1924 N N . TYR A 1 243 ? -13.519 -2.366 -19.958 1.00 46.66 243 TYR A N 1
ATOM 1925 C CA . TYR A 1 243 ? -14.438 -3.494 -20.062 1.00 46.66 243 TYR A CA 1
ATOM 1926 C C . TYR A 1 243 ? -14.547 -4.283 -18.768 1.00 46.66 243 TYR A C 1
ATOM 1928 O O . TYR A 1 243 ? -13.841 -5.262 -18.546 1.00 46.66 243 TYR A O 1
ATOM 1936 N N . SER A 1 244 ? -15.504 -3.845 -17.961 1.00 42.31 244 SER A N 1
ATOM 1937 C CA . SER A 1 244 ? -16.558 -4.623 -17.296 1.00 42.31 244 SER A CA 1
ATOM 1938 C C . SER A 1 244 ? -16.864 -3.913 -15.981 1.00 42.31 244 SER A C 1
ATOM 1940 O O . SER A 1 244 ? -15.923 -3.565 -15.268 1.00 42.31 244 SER A O 1
ATOM 1942 N N . PRO A 1 245 ? -18.140 -3.661 -15.638 1.00 52.38 245 PRO A N 1
ATOM 1943 C CA . PRO A 1 245 ? -18.459 -3.245 -14.280 1.00 52.38 245 PRO A CA 1
ATOM 1944 C C . PRO A 1 245 ? -17.821 -4.255 -13.317 1.00 52.38 245 PRO A C 1
ATOM 1946 O O . PRO A 1 245 ? -17.820 -5.454 -13.635 1.00 52.38 245 PRO A O 1
ATOM 1949 N N . PRO A 1 246 ? -17.252 -3.805 -12.183 1.00 57.19 246 PRO A N 1
ATOM 1950 C CA . PRO A 1 246 ? -16.698 -4.728 -11.209 1.00 57.19 246 PRO A CA 1
ATOM 1951 C C . PRO A 1 246 ? -17.755 -5.797 -10.908 1.00 57.19 246 PRO A C 1
ATOM 1953 O O . PRO A 1 246 ? -18.950 -5.469 -10.852 1.00 57.19 246 PRO A O 1
ATOM 1956 N N . PRO A 1 247 ? -17.359 -7.076 -10.775 1.00 59.34 247 PRO A N 1
ATOM 1957 C CA . PRO A 1 247 ? -18.302 -8.125 -10.425 1.00 59.34 247 PRO A CA 1
ATOM 1958 C C . PRO A 1 247 ? -19.096 -7.680 -9.196 1.00 59.34 247 PRO A C 1
ATOM 1960 O O . PRO A 1 247 ? -18.546 -7.016 -8.313 1.00 59.34 247 PRO A O 1
ATOM 1963 N N . ALA A 1 248 ? -20.393 -8.009 -9.170 1.00 55.94 248 ALA A N 1
ATOM 1964 C CA . ALA A 1 248 ? -21.275 -7.634 -8.070 1.00 55.94 248 ALA A CA 1
ATOM 1965 C C . ALA A 1 248 ? -20.578 -7.912 -6.733 1.00 55.94 248 ALA A C 1
ATOM 1967 O O . ALA A 1 248 ? -19.993 -8.987 -6.559 1.00 55.94 248 ALA A O 1
ATOM 1968 N N . ALA A 1 249 ? -20.604 -6.926 -5.830 1.00 55.91 249 ALA A N 1
ATOM 1969 C CA . ALA A 1 249 ? -19.915 -7.010 -4.551 1.00 55.91 249 ALA A CA 1
ATOM 1970 C C . ALA A 1 249 ? -20.259 -8.346 -3.877 1.00 55.91 249 ALA A C 1
ATOM 1972 O O . ALA A 1 249 ? -21.423 -8.632 -3.588 1.00 55.91 249 ALA A O 1
ATOM 1973 N N . LYS A 1 250 ? -19.248 -9.200 -3.686 1.00 55.06 250 LYS A N 1
ATOM 1974 C CA . LYS A 1 250 ? -19.418 -10.449 -2.940 1.00 55.06 250 LYS A CA 1
ATOM 1975 C C . LYS A 1 250 ? -19.758 -10.065 -1.500 1.00 55.06 250 LYS A C 1
ATOM 1977 O O . LYS A 1 250 ? -19.170 -9.123 -0.979 1.00 55.06 250 LYS A O 1
ATOM 1982 N N . ALA A 1 251 ? -20.692 -10.780 -0.871 1.00 52.28 251 ALA A N 1
ATOM 1983 C CA . ALA A 1 251 ? -21.012 -10.553 0.534 1.00 52.28 251 ALA A CA 1
ATOM 1984 C C . ALA A 1 251 ? -19.726 -10.684 1.364 1.00 52.28 251 ALA A C 1
ATOM 1986 O O . ALA A 1 251 ? -19.114 -11.754 1.407 1.00 52.28 251 ALA A O 1
ATOM 1987 N N . ASP A 1 252 ? -19.282 -9.579 1.954 1.00 59.88 252 ASP A N 1
ATOM 1988 C CA . ASP A 1 252 ? -18.118 -9.580 2.825 1.00 59.88 252 ASP A CA 1
ATOM 1989 C C . ASP A 1 252 ? -18.484 -10.246 4.155 1.00 59.88 252 ASP A C 1
ATOM 1991 O O . ASP A 1 252 ? -19.588 -10.079 4.680 1.00 59.88 252 ASP A O 1
ATOM 1995 N N . LEU A 1 253 ? -17.551 -11.016 4.717 1.00 54.69 253 LEU A N 1
ATOM 1996 C CA . LEU A 1 253 ? -17.665 -11.468 6.098 1.00 54.69 253 LEU A CA 1
ATOM 1997 C C . LEU A 1 253 ? -17.419 -10.248 6.994 1.00 54.69 253 LEU A C 1
ATOM 1999 O O . LEU A 1 253 ? -16.281 -9.853 7.226 1.00 54.69 253 LEU A O 1
ATOM 2003 N N . ILE A 1 254 ? -18.502 -9.611 7.434 1.00 63.91 254 ILE A N 1
ATOM 2004 C CA . ILE A 1 254 ? -18.446 -8.330 8.153 1.00 63.91 254 ILE A CA 1
ATOM 2005 C C . ILE A 1 254 ? -18.188 -8.537 9.652 1.00 63.91 254 ILE A C 1
ATOM 2007 O O . ILE A 1 254 ? -17.689 -7.621 10.298 1.00 63.91 254 ILE A O 1
ATOM 2011 N N . ILE A 1 255 ? -18.500 -9.716 10.209 1.00 67.31 255 ILE A N 1
ATOM 2012 C CA . ILE A 1 255 ? -18.447 -9.984 11.654 1.00 67.31 255 ILE A CA 1
ATOM 2013 C C . ILE A 1 255 ? -17.893 -11.389 11.927 1.00 67.31 255 ILE A C 1
ATOM 2015 O O . ILE A 1 255 ? -18.410 -12.379 11.411 1.00 67.31 255 ILE A O 1
ATOM 2019 N N . THR A 1 256 ? -16.896 -11.469 12.802 1.00 63.47 256 THR A N 1
ATOM 2020 C CA . THR A 1 256 ? -16.432 -12.687 13.470 1.00 63.47 256 THR A CA 1
ATOM 2021 C C . THR A 1 256 ? -16.895 -12.639 14.923 1.00 63.47 256 THR A C 1
ATOM 2023 O O . THR A 1 256 ? -16.710 -11.628 15.594 1.00 63.47 256 THR A O 1
ATOM 2026 N N . LEU A 1 257 ? -17.493 -13.719 15.423 1.00 70.00 257 LEU A N 1
ATOM 2027 C CA . LEU A 1 257 ? -17.912 -13.837 16.820 1.00 70.00 257 LEU A CA 1
ATOM 2028 C C . LEU A 1 257 ? -17.055 -14.901 17.508 1.00 70.00 257 LEU A C 1
ATOM 2030 O O . LEU A 1 257 ? -17.187 -16.084 17.197 1.00 70.00 257 LEU A O 1
ATOM 2034 N N . ASP A 1 258 ? -16.215 -14.492 18.454 1.00 71.06 258 ASP A N 1
ATOM 2035 C CA . ASP A 1 258 ? -15.512 -15.413 19.346 1.00 71.06 258 ASP A CA 1
ATOM 2036 C C . ASP A 1 258 ? -16.318 -15.565 20.634 1.00 71.06 258 ASP A C 1
ATOM 2038 O O . ASP A 1 258 ? -16.472 -14.622 21.412 1.00 71.06 258 ASP A O 1
ATOM 2042 N N . VAL A 1 259 ? -16.838 -16.766 20.874 1.00 77.12 259 VAL A N 1
ATOM 2043 C CA . VAL A 1 259 ? -17.604 -17.076 22.083 1.00 77.12 259 VAL A CA 1
ATOM 2044 C C . VAL A 1 2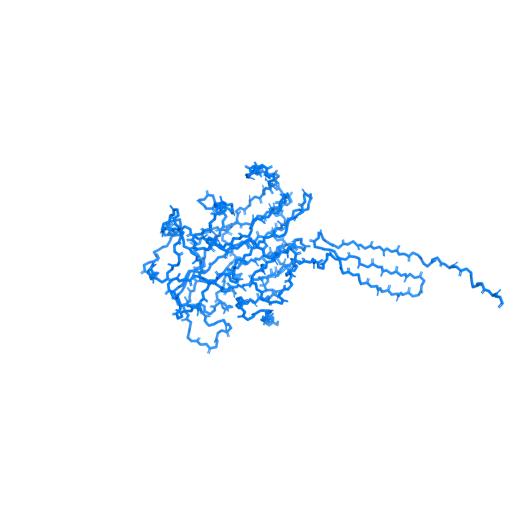59 ? -16.719 -17.865 23.037 1.00 77.12 259 VAL A C 1
ATOM 2046 O O . VAL A 1 259 ? -16.251 -18.954 22.708 1.00 77.12 259 VAL A O 1
ATOM 2049 N N . SER A 1 260 ? -16.508 -17.336 24.239 1.00 83.00 260 SER A N 1
ATOM 2050 C CA . SER A 1 260 ? -15.820 -18.046 25.318 1.00 83.00 260 SER A CA 1
ATOM 2051 C C . SER A 1 260 ? -16.708 -18.113 26.556 1.00 83.00 260 SER A C 1
ATOM 2053 O O . SER A 1 260 ? -17.388 -17.151 26.903 1.00 83.00 260 SER A O 1
ATOM 2055 N N . SER A 1 261 ? -16.717 -19.265 27.225 1.00 76.25 261 SER A N 1
ATOM 2056 C CA . SER A 1 261 ? -17.474 -19.468 28.462 1.00 76.25 261 SER A CA 1
ATOM 2057 C C . SER A 1 261 ? -16.526 -19.808 29.606 1.00 76.25 261 SER A C 1
ATOM 2059 O O . SER A 1 261 ? -15.656 -20.675 29.474 1.00 76.25 261 SER A O 1
ATOM 2061 N N . LYS A 1 262 ? -16.682 -19.115 30.739 1.00 81.69 262 LYS A N 1
ATOM 2062 C CA . LYS A 1 262 ? -16.020 -19.441 32.008 1.00 81.69 262 LYS A CA 1
ATOM 2063 C C . LYS A 1 262 ? -17.043 -19.370 33.140 1.00 81.69 262 LYS A C 1
ATOM 2065 O O . LYS A 1 262 ? -17.499 -18.292 33.500 1.00 81.69 262 LYS A O 1
ATOM 2070 N N . LYS A 1 263 ? -17.331 -20.515 33.768 1.00 83.88 263 LYS A N 1
ATOM 2071 C CA . LYS A 1 263 ? -18.288 -20.651 34.885 1.00 83.88 263 LYS A CA 1
ATOM 2072 C C . LYS A 1 263 ? -19.689 -20.108 34.539 1.00 83.88 263 LYS A C 1
ATOM 2074 O O . LYS A 1 263 ? -20.437 -20.792 33.857 1.00 83.88 263 LYS A O 1
ATOM 2079 N N . GLU A 1 264 ? -20.012 -18.906 35.025 1.00 80.50 264 GLU A N 1
ATOM 2080 C CA . GLU A 1 264 ? -21.319 -18.229 34.963 1.00 80.50 264 GLU A CA 1
ATOM 2081 C C . GLU A 1 264 ? -21.314 -17.021 34.013 1.00 80.50 264 GLU A C 1
ATOM 2083 O O . GLU A 1 264 ? -22.262 -16.232 33.988 1.00 80.50 264 GLU A O 1
ATOM 2088 N N . THR A 1 265 ? -20.249 -16.844 33.229 1.00 69.62 265 THR A N 1
ATOM 2089 C CA . THR A 1 265 ? -20.156 -15.775 32.235 1.00 69.62 265 THR A CA 1
ATOM 2090 C C . THR A 1 265 ? -19.885 -16.337 30.847 1.00 69.62 265 THR A C 1
ATOM 2092 O O . THR A 1 265 ? -19.006 -17.180 30.641 1.00 69.62 265 THR A O 1
ATOM 2095 N N . CYS A 1 266 ? -20.670 -15.852 29.886 1.00 77.31 266 CYS A N 1
ATOM 2096 C CA . CYS A 1 266 ? -20.430 -16.028 28.465 1.00 77.31 266 CYS A CA 1
ATOM 2097 C C . CYS A 1 266 ? -19.900 -14.698 27.926 1.00 77.31 266 CYS A C 1
ATOM 2099 O O . CYS A 1 266 ? -20.584 -13.675 27.985 1.00 77.31 266 CYS A O 1
ATOM 2101 N N . THR A 1 267 ? -18.670 -14.693 27.430 1.00 74.62 267 THR A N 1
ATOM 2102 C CA . THR A 1 267 ? -18.095 -13.531 26.757 1.00 74.62 267 THR A CA 1
ATOM 2103 C C . THR A 1 267 ? -18.198 -13.761 25.259 1.00 74.62 267 THR A C 1
ATOM 2105 O O . THR A 1 267 ? -17.611 -14.710 24.733 1.00 74.62 267 THR A O 1
ATOM 2108 N N . VAL A 1 268 ? -18.942 -12.889 24.585 1.00 74.75 268 VAL A N 1
ATOM 2109 C CA . VAL A 1 268 ? -19.008 -12.828 23.126 1.00 74.75 268 VAL A CA 1
ATOM 2110 C C . VAL A 1 268 ? -18.153 -11.652 22.693 1.00 74.75 268 VAL A C 1
ATOM 2112 O O . VAL A 1 268 ? -18.487 -10.494 22.935 1.00 74.75 268 VAL A O 1
ATOM 2115 N N . LEU A 1 269 ? -17.027 -11.951 22.067 1.00 69.75 269 LEU A N 1
ATOM 2116 C CA . LEU A 1 269 ? -16.210 -10.951 21.411 1.00 69.75 269 LEU A CA 1
ATOM 2117 C C . LEU A 1 269 ? -16.685 -10.837 19.965 1.00 69.75 269 LEU A C 1
ATOM 2119 O O . LEU A 1 269 ? -16.445 -11.728 19.149 1.00 69.75 269 LEU A O 1
ATOM 2123 N N . GLY A 1 270 ? -17.382 -9.747 19.664 1.00 68.19 270 GLY A N 1
ATOM 2124 C CA . GLY A 1 270 ? -17.703 -9.385 18.295 1.00 68.19 270 GLY A CA 1
ATOM 2125 C C . GLY A 1 270 ? -16.534 -8.629 17.693 1.00 68.19 270 GLY A C 1
ATOM 2126 O O . GLY A 1 270 ? -16.151 -7.574 18.184 1.00 68.19 270 GLY A O 1
ATOM 2127 N N . ARG A 1 271 ? -15.952 -9.155 16.622 1.00 68.25 271 ARG A N 1
ATOM 2128 C CA . ARG A 1 271 ? -14.991 -8.425 15.801 1.00 68.25 271 ARG A CA 1
ATOM 2129 C C . ARG A 1 271 ? -15.647 -8.111 14.478 1.00 68.25 271 ARG A C 1
ATOM 2131 O O . ARG A 1 271 ? -16.095 -9.024 13.793 1.00 68.25 271 ARG A O 1
ATOM 2138 N N . ASN A 1 272 ? -15.683 -6.850 14.095 1.00 75.75 272 ASN A N 1
ATOM 2139 C CA . ASN A 1 272 ? -15.970 -6.477 12.720 1.00 75.75 272 ASN A CA 1
ATOM 2140 C C . ASN A 1 272 ? -14.753 -5.759 12.136 1.00 75.75 272 ASN A C 1
ATOM 2142 O O . ASN A 1 272 ? -13.746 -5.537 12.807 1.00 75.75 272 ASN A O 1
ATOM 2146 N N . MET A 1 273 ? -14.830 -5.389 10.865 1.00 77.75 273 MET A N 1
ATOM 2147 C CA . MET A 1 273 ? -13.768 -4.592 10.252 1.00 77.75 273 MET A CA 1
ATOM 2148 C C . MET A 1 273 ? -13.669 -3.171 10.839 1.00 77.75 273 MET A C 1
ATOM 2150 O O . MET A 1 273 ? -12.710 -2.482 10.538 1.00 77.75 273 MET A O 1
ATOM 2154 N N . ALA A 1 274 ? -14.607 -2.705 11.664 1.00 72.19 274 ALA A N 1
ATOM 2155 C CA . ALA A 1 274 ? -14.528 -1.417 12.359 1.00 72.19 274 ALA A CA 1
ATOM 2156 C C . ALA A 1 274 ? -13.893 -1.514 13.765 1.00 72.19 274 ALA A C 1
ATOM 2158 O O . ALA A 1 274 ? -13.688 -0.482 14.400 1.00 72.19 274 ALA A O 1
ATOM 2159 N N . GLY A 1 275 ? -13.550 -2.715 14.244 1.00 65.50 275 GLY A N 1
ATOM 2160 C CA . GLY A 1 275 ? -12.871 -2.922 15.522 1.00 65.50 275 GLY A CA 1
ATOM 2161 C C . GLY A 1 275 ? -13.408 -4.105 16.330 1.00 65.50 275 GLY A C 1
ATOM 2162 O O . GLY A 1 275 ? -14.160 -4.951 15.841 1.00 65.50 275 GLY A O 1
ATOM 2163 N N . GLU A 1 276 ? -12.976 -4.168 17.589 1.00 66.69 276 GLU A N 1
ATOM 2164 C CA . GLU A 1 276 ? -13.411 -5.177 18.555 1.00 66.69 276 GLU A CA 1
ATOM 2165 C C . GLU A 1 276 ? -14.435 -4.583 19.528 1.00 66.69 276 GLU A C 1
ATOM 2167 O O . GLU A 1 276 ? -14.184 -3.558 20.160 1.00 66.69 276 GLU A O 1
ATOM 2172 N N . GLU A 1 277 ? -15.565 -5.265 19.693 1.00 63.69 277 GLU A N 1
ATOM 2173 C CA . GLU A 1 277 ? -16.558 -4.987 20.725 1.00 63.69 277 GLU A CA 1
ATOM 2174 C C . GLU A 1 277 ? -16.690 -6.205 21.644 1.00 63.69 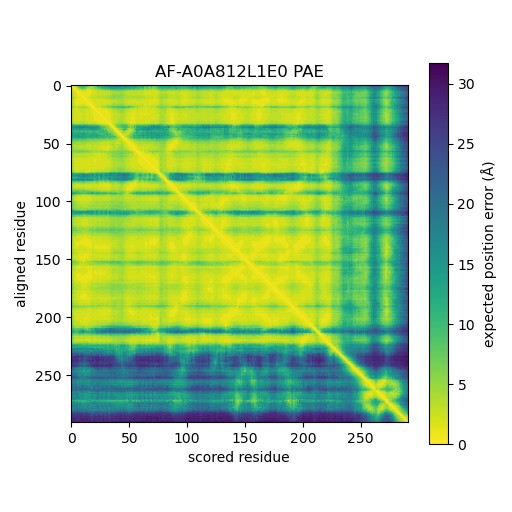277 GLU A C 1
ATOM 2176 O O . GLU A 1 277 ? -16.978 -7.327 21.217 1.00 63.69 277 GLU A O 1
ATOM 2181 N N . VAL A 1 278 ? -16.462 -5.986 22.938 1.00 61.75 278 VAL A N 1
ATOM 2182 C CA . VAL A 1 278 ? -16.573 -7.032 23.958 1.00 61.75 278 VAL A CA 1
ATOM 2183 C C . VAL A 1 278 ? -17.957 -6.963 24.585 1.00 61.75 278 VAL A C 1
ATOM 2185 O O . VAL A 1 278 ? -18.269 -6.018 25.311 1.00 61.75 278 VAL A O 1
ATOM 2188 N N . TYR A 1 279 ? -18.758 -8.003 24.379 1.00 66.19 279 TYR A N 1
ATOM 2189 C CA . TYR A 1 279 ? -20.036 -8.175 25.055 1.00 66.19 279 TYR A CA 1
ATOM 2190 C C . TYR A 1 279 ? -19.891 -9.222 26.159 1.00 66.19 279 TYR A C 1
ATOM 2192 O O . TYR A 1 279 ? -19.643 -10.403 25.910 1.00 66.19 279 TYR A O 1
ATOM 2200 N N . ASN A 1 280 ? -20.066 -8.789 27.406 1.00 62.22 280 ASN A N 1
ATOM 2201 C CA . ASN A 1 280 ? -20.181 -9.699 28.538 1.00 62.22 280 ASN A CA 1
ATOM 2202 C C . ASN A 1 280 ? -21.659 -10.003 28.757 1.00 62.22 280 ASN A C 1
ATOM 2204 O O . ASN A 1 280 ? -22.406 -9.146 29.229 1.00 62.22 280 ASN A O 1
ATOM 2208 N N . LEU A 1 281 ? -22.078 -11.214 28.403 1.00 62.00 281 LEU A N 1
ATOM 2209 C CA . LEU A 1 281 ? -23.428 -11.677 28.670 1.00 62.00 281 LEU A CA 1
ATOM 2210 C C . LEU A 1 281 ? -23.424 -12.383 30.033 1.00 62.00 281 LEU A C 1
ATOM 2212 O O . LEU A 1 281 ? -22.765 -13.422 30.184 1.00 62.00 281 LEU A O 1
ATOM 2216 N N . PRO A 1 282 ? -24.134 -11.851 31.047 1.00 55.91 282 PRO A N 1
ATOM 2217 C CA . PRO A 1 282 ? -24.409 -12.644 32.234 1.00 55.91 282 PRO A CA 1
ATOM 2218 C C . PRO A 1 282 ? -25.201 -13.877 31.792 1.00 55.91 282 PRO A C 1
ATOM 2220 O O . PRO A 1 282 ? -26.062 -13.771 30.912 1.00 55.91 282 PRO A O 1
ATOM 2223 N N . TYR A 1 283 ? -24.932 -15.047 32.379 1.00 53.84 283 TYR A N 1
ATOM 2224 C CA . TYR A 1 283 ? -25.855 -16.164 32.214 1.00 53.84 283 TYR A CA 1
ATOM 2225 C C . TYR A 1 283 ? -27.220 -15.702 32.729 1.00 53.84 283 TYR A C 1
ATOM 2227 O O . TYR A 1 283 ? -27.440 -15.568 33.932 1.00 53.84 283 TYR A O 1
ATOM 2235 N N . LEU A 1 284 ? -28.155 -15.458 31.811 1.00 50.84 284 LEU A N 1
ATOM 2236 C CA . LEU A 1 284 ? -29.562 -15.557 32.140 1.00 50.84 284 LEU A CA 1
ATOM 2237 C C . LEU A 1 284 ? -29.767 -17.031 32.473 1.00 50.84 284 LEU A C 1
ATOM 2239 O O . LEU A 1 284 ? -29.930 -17.863 31.581 1.00 50.84 284 LEU A O 1
ATOM 2243 N N . LEU A 1 285 ? -29.663 -17.356 33.763 1.00 45.31 285 LEU A N 1
ATOM 2244 C CA . LEU A 1 285 ? -30.191 -18.583 34.333 1.00 45.31 285 LEU A CA 1
ATOM 2245 C C . LEU A 1 285 ? -31.689 -18.581 34.020 1.00 45.31 285 LEU A C 1
ATOM 2247 O O . LEU A 1 285 ? -32.507 -18.146 34.827 1.00 45.31 285 LEU A O 1
ATOM 2251 N N . TYR A 1 286 ? -32.061 -19.018 32.818 1.00 47.31 286 TYR A N 1
ATOM 2252 C CA . TYR A 1 286 ? -33.404 -19.515 32.611 1.00 47.31 286 TYR A CA 1
ATOM 2253 C C . TYR A 1 286 ? -33.541 -20.685 33.582 1.00 47.31 286 TYR A C 1
ATOM 2255 O O . TYR A 1 286 ? -32.709 -21.599 33.535 1.00 47.31 286 TYR A O 1
ATOM 2263 N N . PRO A 1 287 ? -34.516 -20.650 34.507 1.00 40.62 287 PRO A N 1
ATOM 2264 C CA . PRO A 1 287 ? -34.754 -21.803 35.349 1.00 40.62 287 PRO A CA 1
ATOM 2265 C C . PRO A 1 287 ? -35.003 -22.993 34.416 1.00 40.62 287 PRO A C 1
ATOM 2267 O O . PRO A 1 287 ? -35.680 -22.824 33.394 1.00 40.62 287 PRO A O 1
ATOM 2270 N N . PRO A 1 288 ? -34.440 -24.177 34.708 1.00 45.22 288 PRO A N 1
ATOM 2271 C CA . PRO A 1 288 ? -34.780 -25.363 33.950 1.00 45.22 288 PRO A CA 1
ATOM 2272 C C . PRO A 1 288 ? -36.295 -25.530 34.054 1.00 45.22 288 PRO A C 1
ATOM 2274 O O . PRO A 1 288 ? -36.831 -25.753 35.141 1.00 45.22 288 PRO A O 1
ATOM 2277 N N . PHE A 1 289 ? -36.994 -25.365 32.932 1.00 41.53 289 PHE A N 1
ATOM 2278 C CA . PHE A 1 289 ? -38.364 -25.828 32.806 1.00 41.53 289 PHE A CA 1
ATOM 2279 C C . PHE A 1 289 ? -38.305 -27.352 32.908 1.00 41.53 289 PHE A C 1
ATOM 2281 O O . PHE A 1 289 ? -38.070 -28.047 31.923 1.00 41.53 289 PHE A O 1
ATOM 2288 N N . PHE A 1 290 ? -38.445 -27.855 34.131 1.00 39.31 290 PHE A N 1
ATOM 2289 C CA . PHE A 1 290 ? -38.861 -29.224 34.373 1.00 39.31 290 PHE A CA 1
ATOM 2290 C C . PHE A 1 290 ? -40.334 -29.309 33.961 1.00 39.31 290 PHE A C 1
ATOM 2292 O O . PHE A 1 290 ? -41.196 -28.745 34.635 1.00 39.31 290 PHE A O 1
ATOM 2299 N N . PHE A 1 291 ? -40.593 -29.963 32.830 1.00 44.69 291 PHE A N 1
ATOM 2300 C CA . PHE A 1 291 ? -41.865 -30.633 32.571 1.00 44.69 291 PHE A CA 1
ATOM 2301 C C . PHE A 1 291 ? -41.674 -32.125 32.829 1.00 44.69 291 PHE A C 1
ATOM 2303 O O . PHE A 1 291 ? -40.592 -32.641 32.459 1.00 44.69 291 PHE A O 1
#

pLDDT: mean 81.47, std 16.05, range [36.22, 97.88]

Radius of gyration: 20.78 Å; Cα contacts (8 Å, |Δi|>4): 608; chains: 1; bounding box: 63×49×56 Å

Sequence (291 aa):
MAPSIQLVSQDPRIWVTDDSVSAEFLQSVDDAFKSENRHVVEKHSGRKIVARNLDFEKDDLWQELFQRISDICGLEGAVPHHRNFMVTEVYGSGQDAHVDHANVDDVAAGDPIDFLDMTRQSPSNSDPRRVVPTISIILYFNSVG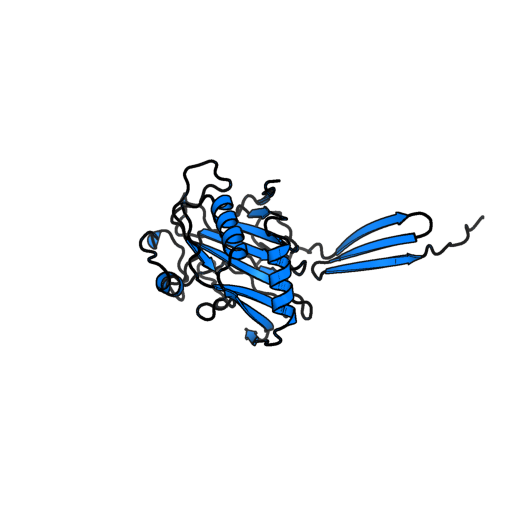GIRFPYADGMQTIAGKRGRMILFENYQDERRPLHKTSATHYGIYFEQVPKRLLVLGVLANETPPMNGSAKPTKGLIYCAGTERDPLFHDNPSYDVYKYSPPPAAKADLIITLDVSSKKETCTVLGRNMAGEEVYNLPYLLYPPFFF

Secondary structure (DSSP, 8-state):
-PPPEEEEEETTEEEEESS-S-HHHHHHHHHHHHH----EEEEETTEEEEEEEEEEE--HHHHHHHHHHHHHTTBSS---S-SEEEEEEEEESPPPPB---EEHHHHHTTS--TT--GGGS-B-SS-TTEE--SEEEEEESSS--EEE-TTSTTPPPEE--TT-EEEEE-B-GGGTTPBPGGG-BEEE--SSS-EEEEEEEEEESS---TTSSSPPBPEEEEETTSTTS-S-PPSP---S----PPP-------EEEEEEEETTEEEEEEEETTEEEEEEEE---------

Solvent-accessible surface area (backbone atoms only — not comparable to full-atom values): 16173 Å² total; per-residue (Å²): 128,82,62,64,74,42,78,79,39,79,56,31,43,27,36,41,27,50,71,68,47,57,71,66,55,51,47,54,54,51,55,54,63,72,76,57,87,70,68,51,77,45,74,57,96,88,36,52,35,39,36,30,76,44,80,40,75,76,49,72,63,53,50,52,45,48,48,49,51,26,50,47,44,11,33,45,83,42,60,68,55,57,69,54,46,36,41,34,31,36,23,15,60,59,56,70,77,39,65,70,69,41,53,50,64,72,50,43,7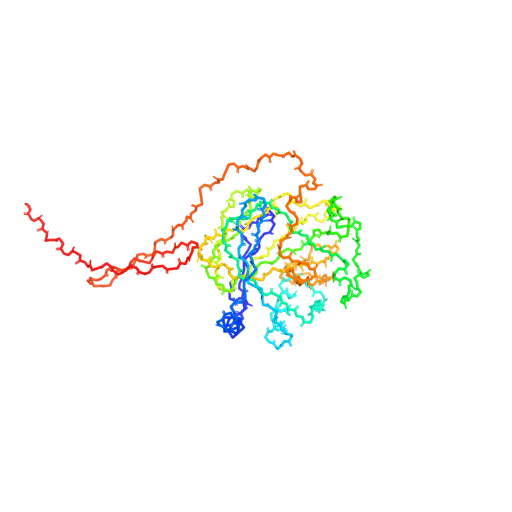4,66,46,88,57,84,85,59,51,67,82,48,40,30,50,38,74,94,40,71,56,27,24,43,36,35,31,42,33,43,35,22,65,31,42,26,23,29,41,37,38,81,61,20,78,94,58,70,69,49,67,34,34,55,33,26,35,39,39,35,36,26,56,47,75,94,52,51,31,48,62,42,69,28,42,26,26,28,50,47,48,36,74,86,46,65,26,32,35,34,46,34,32,30,47,42,72,59,76,46,41,61,69,54,80,51,81,58,30,68,43,39,43,43,62,47,37,36,100,89,46,50,76,76,66,71,86,77,74,69,60,78,69,92,76,70,80,77,69,78,83,71,88,70,90,58,68,49,76,50,78,48,77,59,99,68,37,38,37,40,36,40,34,37,44,81,32,79,46,81,43,78,41,70,61,79,76,68,73,82,82,82,125

Organism: NCBI:txid878477

Mean predicted aligned error: 8.99 Å

Foldseek 3Di:
DPWDWDFQAVQFGKIKTFPLADPVVLVVVVVVVVPDDDWDWDQDPNWTKIKDKDKDFDDPSVVSSVVSVLLQQLADVADAQDRIAIKMWMATDWDDWAADWDQVVVSCVRDPPVQFDLQQFDAQPVDSSITGFQKKKKFWSAQAWFKDQLLGPPDATGTGHHRMMMMTGQDDLVDGPHGRSSNTMITGHHHPFITIIWIKGKRFSDRGDGNNPDRGGHIYIYTADPPVHHPDDPPYSPRDDPDDDRPDDDDHPFWDWDWDDDDQWIWTWIQGNSGIDIDIDGPPPPPPPDD

Nearest PDB structures (foldseek):
  5o7y-assembly1_A  TM=3.670E-01  e=1.430E-01  Papaver somniferum
  5tcv-assembly1_A  TM=3.603E-01  e=1.216E-01  Petunia x hybrida
  5o9w-assembly1_A  TM=4.027E-01  e=5.812E-01  Papaver somniferum